Protein AF-0000000065829769 (afdb_homodimer)

Sequence (186 aa):
MSTETLERKSVQRKPMPLYKVLLHNDDHTPMNYVIEVLMKTIPKMQPSKARKIMLEAHNGGVAVVIVCALEHAEFYSESLNRHNLTSTYEPDCMSTETLERKSVQRKPMPLYKVLLHNDDHTPMNYVIEVLMKTIPKMQPSKARKIMLEAHNGGVAVVIVCALEHAEFYSESLNRHNLTSTYEPDC

Structure (mmCIF, N/CA/C/O backbone):
data_AF-0000000065829769-model_v1
#
loop_
_entity.id
_entity.type
_entity.pdbx_description
1 polymer 'ATP-dependent Clp protease adapter protein ClpS'
#
loop_
_atom_site.group_PDB
_atom_site.id
_atom_site.type_symbol
_atom_site.label_atom_id
_atom_site.label_alt_id
_atom_site.label_comp_id
_atom_site.label_asym_id
_atom_site.label_entity_id
_atom_site.label_seq_id
_atom_site.pdbx_PDB_ins_code
_atom_site.Cartn_x
_atom_site.Cartn_y
_atom_site.Cartn_z
_atom_site.occupancy
_atom_site.B_iso_or_equiv
_atom_site.auth_seq_id
_atom_site.auth_comp_id
_atom_site.auth_asym_id
_atom_site.auth_atom_id
_atom_site.pdbx_PDB_model_num
ATOM 1 N N . MET A 1 1 ? 62.375 0.719 13.328 1 41.62 1 MET A N 1
ATOM 2 C CA . MET A 1 1 ? 61.062 0.973 13.914 1 41.62 1 MET A CA 1
ATOM 3 C C . MET A 1 1 ? 59.938 0.709 12.898 1 41.62 1 MET A C 1
ATOM 5 O O . MET A 1 1 ? 59.875 1.372 11.859 1 41.62 1 MET A O 1
ATOM 9 N N . SER A 1 2 ? 59.438 -0.558 12.672 1 53 2 SER A N 1
ATOM 10 C CA . SER A 1 2 ? 58.438 -1.029 11.719 1 53 2 SER A CA 1
ATOM 11 C C . SER A 1 2 ? 57.094 -0.365 11.961 1 53 2 SER A C 1
ATOM 13 O O . SER A 1 2 ? 56.531 -0.46 13.055 1 53 2 SER A O 1
ATOM 15 N N . THR A 1 3 ? 56.781 0.848 11.352 1 51.38 3 THR A N 1
ATOM 16 C CA . THR A 1 3 ? 55.5 1.55 11.391 1 51.38 3 THR A CA 1
ATOM 17 C C . THR A 1 3 ? 54.375 0.639 10.922 1 51.38 3 THR A C 1
ATOM 19 O O . THR A 1 3 ? 54.344 0.204 9.766 1 51.38 3 THR A O 1
ATOM 22 N N . GLU A 1 4 ? 53.844 -0.242 11.789 1 48.97 4 GLU A N 1
ATOM 23 C CA . GLU A 1 4 ? 52.625 -0.958 11.5 1 48.97 4 GLU A CA 1
ATOM 24 C C . GLU A 1 4 ? 51.5 0.008 11.117 1 48.97 4 GLU A C 1
ATOM 26 O O . GLU A 1 4 ? 51.156 0.914 11.883 1 48.97 4 GLU A O 1
ATOM 31 N N . THR A 1 5 ? 51.344 0.311 9.836 1 49.84 5 THR A N 1
ATOM 32 C CA . THR A 1 5 ? 50.219 1.051 9.305 1 49.84 5 THR A CA 1
ATOM 33 C C . THR A 1 5 ? 48.906 0.438 9.789 1 49.84 5 THR A C 1
ATOM 35 O O . THR A 1 5 ? 48.656 -0.758 9.602 1 49.84 5 THR A O 1
ATOM 38 N N . LEU A 1 6 ? 48.344 0.909 10.898 1 51.19 6 LEU A N 1
ATOM 39 C CA . LEU A 1 6 ? 47 0.566 11.344 1 51.19 6 LEU A CA 1
ATOM 40 C C . LEU A 1 6 ? 46 0.675 10.188 1 51.19 6 LEU A C 1
ATOM 42 O O . LEU A 1 6 ? 45.875 1.733 9.57 1 51.19 6 LEU A O 1
ATOM 46 N N . GLU A 1 7 ? 45.781 -0.308 9.461 1 45.91 7 GLU A N 1
ATOM 47 C CA . GLU A 1 7 ? 44.688 -0.326 8.484 1 45.91 7 GLU A CA 1
ATOM 48 C C . GLU A 1 7 ? 43.375 0.062 9.133 1 45.91 7 GLU A C 1
ATOM 50 O O . GLU A 1 7 ? 42.938 -0.54 10.125 1 45.91 7 GLU A O 1
ATOM 55 N N . ARG A 1 8 ? 42.969 1.387 9.164 1 39.66 8 ARG A N 1
ATOM 56 C CA . ARG A 1 8 ? 41.594 1.755 9.508 1 39.66 8 ARG A CA 1
ATOM 57 C C . ARG A 1 8 ? 40.594 0.92 8.719 1 39.66 8 ARG A C 1
ATOM 59 O O . ARG A 1 8 ? 40.656 0.858 7.488 1 39.66 8 ARG A O 1
ATOM 66 N N . LYS A 1 9 ? 40.125 -0.178 9.25 1 47.09 9 LYS A N 1
ATOM 67 C CA . LYS A 1 9 ? 39 -0.882 8.695 1 47.09 9 LYS A CA 1
ATOM 68 C C . LYS A 1 9 ? 37.844 0.087 8.383 1 47.09 9 LYS A C 1
ATOM 70 O O . LYS A 1 9 ? 37.344 0.764 9.273 1 47.09 9 LYS A O 1
ATOM 75 N N . SER A 1 10 ? 37.844 0.64 7.242 1 47.84 1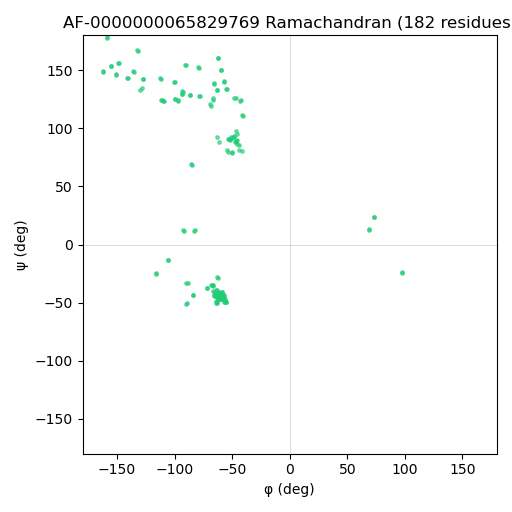0 SER A N 1
ATOM 76 C CA . SER A 1 10 ? 36.656 1.386 6.793 1 47.84 10 SER A CA 1
ATOM 77 C C . SER A 1 10 ? 35.375 0.658 7.156 1 47.84 10 SER A C 1
ATOM 79 O O . SER A 1 10 ? 35.125 -0.461 6.695 1 47.84 10 SER A O 1
ATOM 81 N N . VAL A 1 11 ? 34.938 0.763 8.32 1 50.69 11 VAL A N 1
ATOM 82 C CA . VAL A 1 11 ? 33.625 0.258 8.664 1 50.69 11 VAL A CA 1
ATOM 83 C C . VAL A 1 11 ? 32.594 0.784 7.664 1 50.69 11 VAL A C 1
ATOM 85 O O . VAL A 1 11 ? 32.375 1.992 7.586 1 50.69 11 VAL A O 1
ATOM 88 N N . GLN A 1 12 ? 32.562 0.182 6.566 1 50.94 12 GLN A N 1
ATOM 89 C CA . GLN A 1 12 ? 31.484 0.513 5.66 1 50.94 12 GLN A CA 1
ATOM 90 C C . GLN A 1 12 ? 30.156 0.557 6.406 1 50.94 12 GLN A C 1
ATOM 92 O O . GLN A 1 12 ? 29.734 -0.438 7 1 50.94 12 GLN A O 1
ATOM 97 N N . ARG A 1 13 ? 29.828 1.69 6.98 1 52.22 13 ARG A N 1
ATOM 98 C CA . ARG A 1 13 ? 28.547 1.905 7.656 1 52.22 13 ARG A CA 1
ATOM 99 C C . ARG A 1 13 ? 27.391 1.397 6.805 1 52.22 13 ARG A C 1
ATOM 101 O O . ARG A 1 13 ? 27.266 1.755 5.633 1 52.22 13 ARG A O 1
ATOM 108 N N . LYS A 1 14 ? 26.891 0.205 7.035 1 58.44 14 LYS A N 1
ATOM 109 C CA . LYS A 1 14 ? 25.688 -0.301 6.383 1 58.44 14 LYS A CA 1
ATOM 110 C C . LYS A 1 14 ? 24.609 0.78 6.297 1 58.44 14 LYS A C 1
ATOM 112 O O . LYS A 1 14 ? 24.359 1.493 7.27 1 58.44 14 LYS A O 1
ATOM 117 N N . PRO A 1 15 ? 24.328 1.251 5.035 1 70.5 15 PRO A N 1
ATOM 118 C CA . PRO A 1 15 ? 23.328 2.311 4.93 1 70.5 15 PRO A CA 1
ATOM 119 C C . PRO A 1 15 ? 22.109 2.061 5.812 1 70.5 15 PRO A C 1
ATOM 121 O O . PRO A 1 15 ? 21.734 0.907 6.059 1 70.5 15 PRO A O 1
ATOM 124 N N . MET A 1 16 ? 21.734 2.939 6.691 1 80.75 16 MET A N 1
ATOM 125 C CA . MET A 1 16 ? 20.562 2.877 7.57 1 80.75 16 MET A CA 1
ATOM 126 C C . MET A 1 16 ? 19.312 2.479 6.793 1 80.75 16 MET A C 1
ATOM 128 O O . MET A 1 16 ? 19.047 3.016 5.715 1 80.75 16 MET A O 1
ATOM 132 N N . PRO A 1 17 ? 18.688 1.516 7.223 1 90.25 17 PRO A N 1
ATOM 133 C CA . PRO A 1 17 ? 17.484 1.06 6.523 1 90.25 17 PRO A CA 1
ATOM 134 C C . PRO A 1 17 ? 16.453 2.17 6.34 1 90.25 17 PRO A C 1
ATOM 136 O O . PRO A 1 17 ? 16.297 3.023 7.215 1 90.25 17 PRO A O 1
ATOM 139 N N . LEU A 1 18 ? 15.906 2.314 5.184 1 94.56 18 LEU A N 1
ATOM 140 C CA . LEU A 1 18 ? 14.836 3.264 4.895 1 94.56 18 LEU A CA 1
ATOM 141 C C . LEU A 1 18 ? 13.469 2.625 5.109 1 94.56 18 LEU A C 1
ATOM 143 O O . LEU A 1 18 ? 13.344 1.397 5.109 1 94.56 18 LEU A O 1
ATOM 147 N N . TYR A 1 19 ? 12.469 3.525 5.395 1 96.75 19 TYR A N 1
ATOM 148 C CA . TYR A 1 19 ? 11.102 3.1 5.672 1 96.75 19 TYR A CA 1
ATOM 149 C C . TYR A 1 19 ? 10.109 3.85 4.793 1 96.75 19 TYR A C 1
ATOM 151 O O . TYR A 1 19 ? 10.281 5.043 4.527 1 96.75 19 TYR A O 1
ATOM 159 N N . LYS A 1 20 ? 9.07 3.139 4.344 1 97.31 20 LYS A N 1
ATOM 160 C CA . LYS A 1 20 ? 7.941 3.738 3.639 1 97.31 20 LYS A CA 1
ATOM 161 C C . LYS A 1 20 ? 6.812 4.09 4.605 1 97.31 20 LYS A C 1
ATOM 163 O O . LYS A 1 20 ? 6.414 3.264 5.43 1 97.31 20 LYS A O 1
ATOM 168 N N . VAL A 1 21 ? 6.332 5.27 4.496 1 98.56 21 VAL A N 1
ATOM 169 C CA . VAL A 1 21 ? 5.086 5.66 5.145 1 98.56 21 VAL A CA 1
ATOM 170 C C . VAL A 1 21 ? 3.916 5.469 4.184 1 98.56 21 VAL A C 1
ATOM 172 O O . VAL A 1 21 ? 3.965 5.922 3.037 1 98.56 21 VAL A O 1
ATOM 175 N N . LEU A 1 22 ? 2.896 4.77 4.707 1 98.44 22 LEU A N 1
ATOM 176 C CA . LEU A 1 22 ? 1.758 4.434 3.857 1 98.44 22 LEU A CA 1
ATOM 177 C C . LEU A 1 22 ? 0.508 5.184 4.305 1 98.44 22 LEU A C 1
ATOM 179 O O . LEU A 1 22 ? 0.268 5.34 5.504 1 98.44 22 LEU A O 1
ATOM 183 N N . LEU A 1 23 ? -0.279 5.598 3.33 1 98.56 23 LEU A N 1
ATOM 184 C CA . LEU A 1 23 ? -1.621 6.129 3.535 1 98.56 23 LEU A CA 1
ATOM 185 C C . LEU A 1 23 ? -2.678 5.152 3.035 1 98.56 23 LEU A C 1
ATOM 187 O O . LEU A 1 23 ? -2.629 4.711 1.885 1 98.56 23 LEU A O 1
ATOM 191 N N . HIS A 1 24 ? -3.553 4.773 3.871 1 97.25 24 HIS A N 1
ATOM 192 C CA . HIS A 1 24 ? -4.633 3.867 3.498 1 97.25 24 HIS A CA 1
ATOM 193 C C . HIS A 1 24 ? -5.926 4.629 3.238 1 97.25 24 HIS A C 1
ATOM 195 O O . HIS A 1 24 ? -6.246 5.582 3.955 1 97.25 24 HIS A O 1
ATOM 201 N N . ASN A 1 25 ? -6.66 4.258 2.246 1 93.06 25 ASN A N 1
ATOM 202 C CA . ASN A 1 25 ? -7.902 4.93 1.873 1 93.06 25 ASN A CA 1
ATOM 203 C C . ASN A 1 25 ? -8.969 4.77 2.951 1 93.06 25 ASN A C 1
ATOM 205 O O . ASN A 1 25 ? -9.055 3.725 3.598 1 93.06 25 ASN A O 1
ATOM 209 N N . ASP A 1 26 ? -9.648 5.805 3.195 1 85.44 26 ASP A N 1
ATOM 210 C CA . ASP A 1 26 ? -10.883 5.766 3.979 1 85.44 26 ASP A CA 1
ATOM 211 C C . ASP A 1 26 ? -12.023 6.469 3.244 1 85.44 26 ASP A C 1
ATOM 213 O O . ASP A 1 26 ? -11.82 7.516 2.625 1 85.44 26 ASP A O 1
ATOM 217 N N . ASP A 1 27 ? -13.086 5.887 3.229 1 85.81 27 ASP A N 1
ATOM 218 C CA . ASP A 1 27 ? -14.195 6.371 2.412 1 85.81 27 ASP A CA 1
ATOM 219 C C . ASP A 1 27 ? -14.961 7.477 3.131 1 85.81 27 ASP A C 1
ATOM 221 O O . ASP A 1 27 ? -15.992 7.945 2.637 1 85.81 27 ASP A O 1
ATOM 225 N N . HIS A 1 28 ? -14.469 7.98 4.152 1 91.56 28 HIS A N 1
ATOM 226 C CA . HIS A 1 28 ? -15.242 8.922 4.957 1 91.56 28 HIS A CA 1
ATOM 227 C C . HIS A 1 28 ? -14.594 10.297 4.969 1 91.56 28 HIS A C 1
ATOM 229 O O . HIS A 1 28 ? -15.25 11.297 5.277 1 91.56 28 HIS A O 1
ATOM 235 N N . THR A 1 29 ? -13.336 10.422 4.754 1 95.88 29 THR A N 1
ATOM 236 C CA . THR A 1 29 ? -12.602 11.68 4.836 1 95.88 29 THR A CA 1
ATOM 237 C C . THR A 1 29 ? -12.656 12.43 3.508 1 95.88 29 THR A C 1
ATOM 239 O O . THR A 1 29 ? -12.398 11.844 2.451 1 95.88 29 THR A O 1
ATOM 242 N N . PRO A 1 30 ? -13.023 13.688 3.49 1 97.12 30 PRO A N 1
ATOM 243 C CA . PRO A 1 30 ? -13.047 14.469 2.25 1 97.12 30 PRO A CA 1
ATOM 244 C C . PRO A 1 30 ? -11.68 14.562 1.584 1 97.12 30 PRO A C 1
ATOM 246 O O . PRO A 1 30 ? -10.656 14.656 2.271 1 97.12 30 PRO A O 1
ATOM 249 N N . MET A 1 31 ? -11.641 14.672 0.265 1 97.81 31 MET A N 1
ATOM 250 C CA . MET A 1 31 ? -10.414 14.688 -0.532 1 97.81 31 MET A CA 1
ATOM 251 C C . MET A 1 31 ? -9.547 15.883 -0.165 1 97.81 31 MET A C 1
ATOM 253 O O . MET A 1 31 ? -8.336 15.742 0.022 1 97.81 31 MET A O 1
ATOM 257 N N . ASN A 1 32 ? -10.156 16.984 -0.027 1 98.06 32 ASN A N 1
ATOM 258 C CA . ASN A 1 32 ? -9.406 18.203 0.257 1 98.06 32 ASN A CA 1
ATOM 259 C C . ASN A 1 32 ? -8.773 18.156 1.646 1 98.06 32 ASN A C 1
ATOM 261 O O . ASN A 1 32 ? -7.691 18.703 1.857 1 98.06 32 ASN A O 1
ATOM 265 N N . TYR A 1 33 ? -9.484 17.531 2.582 1 98.69 33 TYR A N 1
ATOM 266 C CA . TYR A 1 33 ? -8.93 17.391 3.92 1 98.69 33 TYR A CA 1
ATOM 267 C C . TYR A 1 33 ? -7.672 16.531 3.898 1 98.69 33 TYR A C 1
ATOM 269 O O . TYR A 1 33 ? -6.664 16.875 4.523 1 98.69 33 TYR A O 1
ATOM 277 N N . VAL A 1 34 ? -7.75 15.406 3.109 1 98.75 34 VAL A N 1
ATOM 278 C CA . VAL A 1 34 ? -6.602 14.516 2.992 1 98.75 34 VAL A CA 1
ATOM 279 C C . VAL A 1 34 ? -5.402 15.289 2.443 1 98.75 34 VAL A C 1
ATOM 281 O O . VAL A 1 34 ? -4.301 15.211 2.996 1 98.75 34 VAL A O 1
ATOM 284 N N . ILE A 1 35 ? -5.633 16.062 1.444 1 98.81 35 ILE A N 1
ATOM 285 C CA . ILE A 1 35 ? -4.574 16.828 0.799 1 98.81 35 ILE A CA 1
ATOM 286 C C . ILE A 1 35 ? -3.971 17.812 1.798 1 98.81 35 ILE A C 1
ATOM 288 O O . ILE A 1 35 ? -2.748 17.922 1.915 1 98.81 35 ILE A O 1
ATOM 292 N N . GLU A 1 36 ? -4.781 18.453 2.527 1 98.62 36 GLU A N 1
ATOM 293 C CA . GLU A 1 36 ? -4.336 19.453 3.5 1 98.62 36 GLU A CA 1
ATOM 294 C C . GLU A 1 36 ? -3.488 18.812 4.594 1 98.62 36 GLU A C 1
ATOM 296 O O . GLU A 1 36 ? -2.445 19.344 4.973 1 98.62 36 GLU A O 1
ATOM 301 N N . VAL A 1 37 ? -3.969 17.734 5.152 1 98.75 37 VAL A N 1
ATOM 302 C CA . VAL A 1 37 ? -3.252 17.062 6.234 1 98.75 37 VAL A CA 1
ATOM 303 C C . VAL A 1 37 ? -1.896 16.578 5.727 1 98.75 37 VAL A C 1
ATOM 305 O O . VAL A 1 37 ? -0.89 16.672 6.434 1 98.75 37 VAL A O 1
ATOM 308 N N . LEU A 1 38 ? -1.827 16.016 4.488 1 98.81 38 LEU A N 1
ATOM 309 C CA . LEU A 1 38 ? -0.567 15.586 3.893 1 98.81 38 LEU A CA 1
ATOM 310 C C . LEU A 1 38 ? 0.427 16.734 3.832 1 98.81 38 LEU A C 1
ATOM 312 O O . LEU A 1 38 ? 1.584 16.594 4.23 1 98.81 38 LEU A O 1
ATOM 316 N N . MET A 1 39 ? 0.007 17.859 3.385 1 98.88 39 MET A N 1
ATOM 317 C CA . MET A 1 39 ? 0.869 19.031 3.234 1 98.88 39 MET A CA 1
ATOM 318 C C . MET A 1 39 ? 1.332 19.547 4.594 1 98.88 39 MET A C 1
ATOM 320 O O . MET A 1 39 ? 2.469 20 4.734 1 98.88 39 MET A O 1
ATOM 324 N N . LYS A 1 40 ? 0.5 19.453 5.543 1 98.56 40 LYS A N 1
ATOM 325 C CA . LYS A 1 40 ? 0.823 19.891 6.895 1 98.56 40 LYS A CA 1
ATOM 326 C C . LYS A 1 40 ? 1.822 18.953 7.562 1 98.56 40 LYS A C 1
ATOM 328 O O . LYS A 1 40 ? 2.689 19.406 8.32 1 98.56 40 LYS A O 1
ATOM 333 N N . THR A 1 41 ? 1.704 17.719 7.324 1 98.75 41 THR A N 1
ATOM 334 C CA . THR A 1 41 ? 2.436 16.688 8.039 1 98.75 41 THR A CA 1
ATOM 335 C C . THR A 1 41 ? 3.822 16.484 7.434 1 98.75 41 THR A C 1
ATOM 337 O O . THR A 1 41 ? 4.801 16.281 8.156 1 98.75 41 THR A O 1
ATOM 340 N N . ILE A 1 42 ? 3.902 16.453 6.094 1 98.81 42 ILE A N 1
ATOM 341 C CA . ILE A 1 42 ? 5.16 16.172 5.406 1 98.81 42 ILE A CA 1
ATOM 342 C C . ILE A 1 42 ? 5.828 17.484 4.992 1 98.81 42 ILE A C 1
ATOM 344 O O . ILE A 1 42 ? 5.27 18.25 4.211 1 98.81 42 ILE A O 1
ATOM 348 N N . PRO A 1 43 ? 7.023 17.656 5.43 1 98.19 43 PRO A N 1
ATOM 349 C CA . PRO A 1 43 ? 7.711 18.906 5.094 1 98.19 43 PRO A CA 1
ATOM 350 C C . PRO A 1 43 ? 7.926 19.062 3.592 1 98.19 43 PRO A C 1
ATOM 352 O O . PRO A 1 43 ? 8.336 18.125 2.912 1 98.19 43 PRO A O 1
ATOM 355 N N . LYS A 1 44 ? 7.59 20.28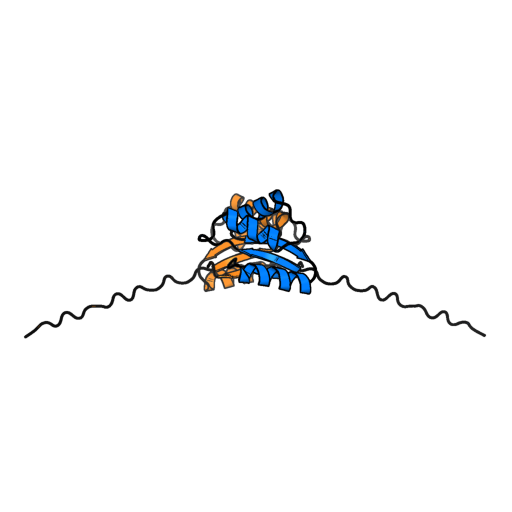1 3.092 1 97.88 44 LYS A N 1
ATOM 356 C CA . LYS A 1 44 ? 7.871 20.719 1.729 1 97.88 44 LYS A CA 1
ATOM 357 C C . LYS A 1 44 ? 7.023 19.953 0.717 1 97.88 44 LYS A C 1
ATOM 359 O O . LYS A 1 44 ? 7.316 19.969 -0.48 1 97.88 44 LYS A O 1
ATOM 364 N N . MET A 1 45 ? 6.062 19.266 1.18 1 98.31 45 MET A N 1
ATOM 365 C CA . MET A 1 45 ? 5.188 18.578 0.233 1 98.31 45 MET A CA 1
ATOM 366 C C . MET A 1 45 ? 4.395 19.578 -0.599 1 98.31 45 MET A C 1
ATOM 368 O O . MET A 1 45 ? 3.672 20.422 -0.052 1 98.31 45 MET A O 1
ATOM 372 N N . GLN A 1 46 ? 4.508 19.422 -1.898 1 98.38 46 GLN A N 1
ATOM 373 C CA . GLN A 1 46 ? 3.76 20.266 -2.826 1 98.38 46 GLN A CA 1
ATOM 374 C C . GLN A 1 46 ? 2.316 19.797 -2.959 1 98.38 46 GLN A C 1
ATOM 376 O O . GLN A 1 46 ? 2.041 18.594 -2.863 1 98.38 46 GLN A O 1
ATOM 381 N N . PRO A 1 47 ? 1.444 20.719 -3.277 1 98.38 47 PRO A N 1
ATOM 382 C CA . PRO A 1 47 ? 0.036 20.359 -3.439 1 98.38 47 PRO A CA 1
ATOM 383 C C . PRO A 1 47 ? -0.177 19.297 -4.523 1 98.38 47 PRO A C 1
ATOM 385 O O . PRO A 1 47 ? -1.027 18.422 -4.375 1 98.38 47 PRO A O 1
ATOM 388 N N . SER A 1 48 ? 0.505 19.422 -5.555 1 98.62 48 SER A N 1
ATOM 389 C CA . SER A 1 48 ? 0.356 18.469 -6.645 1 98.62 48 SER A CA 1
ATOM 390 C C . SER A 1 48 ? 0.715 17.062 -6.195 1 98.62 48 SER A C 1
ATOM 392 O O . SER A 1 48 ? 0.032 16.094 -6.551 1 98.62 48 SER A O 1
ATOM 394 N N . LYS A 1 49 ? 1.793 16.891 -5.484 1 98.56 49 LYS A N 1
ATOM 395 C CA . LYS A 1 49 ? 2.191 15.594 -4.961 1 98.56 49 LYS A CA 1
ATOM 396 C C . LYS A 1 49 ? 1.166 15.062 -3.965 1 98.56 49 LYS A C 1
ATOM 398 O O . LYS A 1 49 ? 0.81 13.883 -4 1 98.56 49 LYS A O 1
ATOM 403 N N . ALA A 1 50 ? 0.72 15.906 -3.104 1 98.75 50 ALA A N 1
ATOM 404 C CA . ALA A 1 50 ? -0.299 15.523 -2.129 1 98.75 50 ALA A CA 1
ATOM 405 C C . ALA A 1 50 ? -1.554 15 -2.824 1 98.75 50 ALA A C 1
ATOM 407 O O . ALA A 1 50 ? -2.135 14 -2.4 1 98.75 50 ALA A O 1
ATOM 408 N N . ARG A 1 51 ? -1.932 15.695 -3.84 1 98.69 51 ARG A N 1
ATOM 409 C CA . ARG A 1 51 ? -3.104 15.281 -4.605 1 98.69 51 ARG A CA 1
ATOM 410 C C . ARG A 1 51 ? -2.891 13.914 -5.234 1 98.69 51 ARG A C 1
ATOM 412 O O . ARG A 1 51 ? -3.785 13.062 -5.207 1 98.69 51 ARG A O 1
ATOM 419 N N . LYS A 1 52 ? -1.78 13.734 -5.844 1 98.44 52 LYS A N 1
ATOM 420 C CA . LYS A 1 52 ? -1.466 12.445 -6.457 1 98.44 52 LYS A CA 1
ATOM 421 C C . LYS A 1 52 ? -1.548 11.32 -5.434 1 98.44 52 LYS A C 1
ATOM 423 O O . LYS A 1 52 ? -2.152 10.273 -5.699 1 98.44 52 LYS A O 1
ATOM 428 N N . ILE A 1 53 ? -0.928 11.531 -4.312 1 98.56 53 ILE A N 1
ATOM 429 C CA . ILE A 1 53 ? -0.926 10.531 -3.254 1 98.56 53 ILE A CA 1
ATOM 430 C C . ILE A 1 53 ? -2.359 10.25 -2.807 1 98.56 53 ILE A C 1
ATOM 432 O O . ILE A 1 53 ? -2.748 9.094 -2.637 1 98.56 53 ILE A O 1
ATOM 436 N N . MET A 1 54 ? -3.145 11.336 -2.582 1 98.69 54 MET A N 1
ATOM 437 C CA . MET A 1 54 ? -4.547 11.219 -2.193 1 98.69 54 MET A CA 1
ATOM 438 C C . MET A 1 54 ? -5.32 10.367 -3.197 1 98.69 54 MET A C 1
ATOM 440 O O . MET A 1 54 ? -6.023 9.43 -2.814 1 98.69 54 MET A O 1
ATOM 444 N N . LEU A 1 55 ? -5.188 10.648 -4.414 1 97.75 55 LEU A N 1
ATOM 445 C CA . LEU A 1 55 ? -5.91 9.93 -5.461 1 97.75 55 LEU A CA 1
ATOM 446 C C . LEU A 1 55 ? -5.453 8.477 -5.535 1 97.75 55 LEU A C 1
ATOM 448 O O . LEU A 1 55 ? -6.273 7.574 -5.727 1 97.75 55 LEU A O 1
ATOM 452 N N . GLU A 1 56 ? -4.148 8.266 -5.469 1 97.69 56 GLU A N 1
ATOM 453 C CA . GLU A 1 56 ? -3.617 6.906 -5.492 1 97.69 56 GLU A CA 1
ATOM 454 C C . GLU A 1 56 ? -4.188 6.07 -4.352 1 97.69 56 GLU A C 1
ATOM 456 O O . GLU A 1 56 ? -4.594 4.926 -4.555 1 97.69 56 GLU A O 1
ATOM 461 N N . ALA A 1 57 ? -4.188 6.613 -3.178 1 97.81 57 ALA A N 1
ATOM 462 C CA . ALA A 1 57 ? -4.766 5.91 -2.033 1 97.81 57 ALA A CA 1
ATOM 463 C C . ALA A 1 57 ? -6.258 5.672 -2.234 1 97.81 57 ALA A C 1
ATOM 465 O O . ALA A 1 57 ? -6.758 4.574 -1.971 1 97.81 57 ALA A O 1
ATOM 466 N N . HIS A 1 58 ? -6.98 6.691 -2.695 1 96.5 58 HIS A N 1
ATOM 467 C CA . HIS A 1 58 ? -8.422 6.633 -2.922 1 96.5 58 HIS A CA 1
ATOM 468 C C . HIS A 1 58 ? -8.773 5.566 -3.953 1 96.5 58 HIS A C 1
ATOM 470 O O . HIS A 1 58 ? -9.664 4.746 -3.725 1 96.5 58 HIS A O 1
ATOM 476 N N . ASN A 1 59 ? -8.031 5.492 -4.941 1 95 59 ASN A N 1
ATOM 477 C CA . ASN A 1 59 ? -8.367 4.598 -6.047 1 95 59 ASN A CA 1
ATOM 478 C C . ASN A 1 59 ? -7.77 3.209 -5.84 1 95 59 ASN A C 1
ATOM 480 O O . ASN A 1 59 ? -8.352 2.209 -6.258 1 95 59 ASN A O 1
ATOM 484 N N . GLY A 1 60 ? -6.664 3.162 -5.234 1 94.81 60 GLY A N 1
ATOM 485 C CA . GLY A 1 60 ? -5.926 1.912 -5.141 1 94.81 60 GLY A CA 1
ATOM 486 C C . GLY A 1 60 ? -5.992 1.281 -3.762 1 94.81 60 GLY A C 1
ATOM 487 O O . GLY A 1 60 ? -5.512 0.163 -3.562 1 94.81 60 GLY A O 1
ATOM 488 N N . GLY A 1 61 ? -6.441 2.035 -2.812 1 95.62 61 GLY A N 1
ATOM 489 C CA . GLY A 1 61 ? -6.586 1.521 -1.461 1 95.62 61 GLY A CA 1
ATOM 490 C C . GLY A 1 61 ? -5.422 1.878 -0.557 1 95.62 61 GLY A C 1
ATOM 491 O O . GLY A 1 61 ? -5.535 1.805 0.669 1 95.62 61 GLY A O 1
ATOM 492 N N . VAL A 1 62 ? -4.281 2.133 -1.15 1 97.44 62 VAL A N 1
ATOM 493 C CA . VAL A 1 62 ? -3.07 2.453 -0.402 1 97.44 62 VAL A CA 1
ATOM 494 C C . VAL A 1 62 ? -2.123 3.271 -1.276 1 97.44 62 VAL A C 1
ATOM 496 O O . VAL A 1 62 ? -2.158 3.17 -2.506 1 97.44 62 VAL A O 1
ATOM 499 N N . ALA A 1 63 ? -1.261 4.09 -0.643 1 98.25 63 ALA A N 1
ATOM 500 C CA . ALA A 1 63 ? -0.239 4.855 -1.354 1 98.25 63 ALA A CA 1
ATOM 501 C C . ALA A 1 63 ? 0.978 5.102 -0.467 1 98.25 63 ALA A C 1
ATOM 503 O O . ALA A 1 63 ? 0.844 5.262 0.749 1 98.25 63 ALA A O 1
ATOM 504 N N . VAL A 1 64 ? 2.123 5.113 -1.104 1 98.38 64 VAL A N 1
ATOM 505 C CA . VAL A 1 64 ? 3.328 5.523 -0.389 1 98.38 64 VAL A CA 1
ATOM 506 C C . VAL A 1 64 ? 3.369 7.047 -0.279 1 98.38 64 VAL A C 1
ATOM 508 O O . VAL A 1 64 ? 3.309 7.75 -1.289 1 98.38 64 VAL A O 1
ATOM 511 N N . VAL A 1 65 ? 3.543 7.477 0.912 1 98.75 65 VAL A N 1
ATOM 512 C CA . VAL A 1 65 ? 3.562 8.914 1.17 1 98.75 65 VAL A CA 1
AT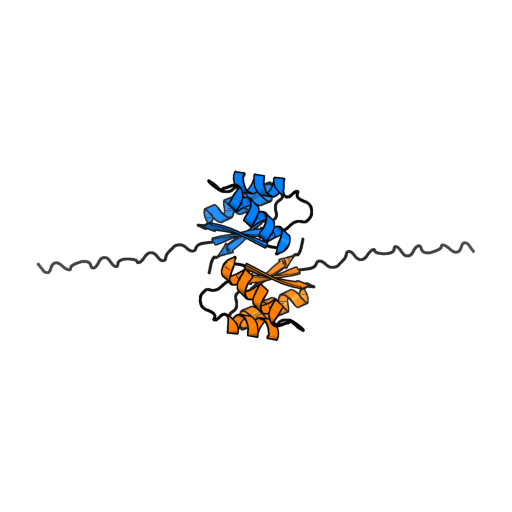OM 513 C C . VAL A 1 65 ? 4.988 9.445 1.03 1 98.75 65 VAL A C 1
ATOM 515 O O . VAL A 1 65 ? 5.219 10.453 0.358 1 98.75 65 VAL A O 1
ATOM 518 N N . ILE A 1 66 ? 5.926 8.805 1.691 1 97.88 66 ILE A N 1
ATOM 519 C CA . ILE A 1 66 ? 7.324 9.227 1.751 1 97.88 66 ILE A CA 1
ATOM 520 C C . ILE A 1 66 ? 8.195 8.062 2.211 1 97.88 66 ILE A C 1
ATOM 522 O O . ILE A 1 66 ? 7.715 7.152 2.893 1 97.88 66 ILE A O 1
ATOM 526 N N . VAL A 1 67 ? 9.438 8.031 1.735 1 97.06 67 VAL A N 1
ATOM 527 C CA . VAL A 1 67 ? 10.453 7.094 2.193 1 97.06 67 VAL A CA 1
ATOM 528 C C . VAL A 1 67 ? 11.531 7.84 2.971 1 97.06 67 VAL A C 1
ATOM 530 O O . VAL A 1 67 ? 12.102 8.812 2.473 1 97.06 67 VAL A O 1
ATOM 533 N N . CYS A 1 68 ? 11.727 7.391 4.18 1 97.31 68 CYS A N 1
ATOM 534 C CA . CYS A 1 68 ? 12.625 8.133 5.055 1 97.31 68 CYS A CA 1
ATOM 535 C C . CYS A 1 68 ? 13.141 7.25 6.188 1 97.31 68 CYS A C 1
ATOM 537 O O . CYS A 1 68 ? 12.906 6.039 6.191 1 97.31 68 CYS A O 1
ATOM 539 N N . ALA A 1 69 ? 14 7.852 7.012 1 97 69 ALA A N 1
ATOM 540 C CA . ALA A 1 69 ? 14.539 7.121 8.156 1 97 69 ALA A CA 1
ATOM 541 C C . ALA A 1 69 ? 13.43 6.719 9.125 1 97 69 ALA A C 1
ATOM 543 O O . ALA A 1 69 ? 12.359 7.328 9.133 1 97 69 ALA A O 1
ATOM 544 N N . LEU A 1 70 ? 13.719 5.746 9.953 1 97 70 LEU A N 1
ATOM 545 C CA . LEU A 1 70 ? 12.742 5.137 10.844 1 97 70 LEU A CA 1
ATOM 546 C C . LEU A 1 70 ? 12.094 6.188 11.742 1 97 70 LEU A C 1
ATOM 548 O O . LEU A 1 70 ? 10.867 6.25 11.852 1 97 70 LEU A O 1
ATOM 552 N N . GLU A 1 71 ? 12.805 6.984 12.367 1 97.38 71 GLU A N 1
ATOM 553 C CA . GLU A 1 71 ? 12.281 7.965 13.312 1 97.38 71 GLU A CA 1
ATOM 554 C C . GLU A 1 71 ? 11.305 8.922 12.633 1 97.38 71 GLU A C 1
ATOM 556 O O . GLU A 1 71 ? 10.25 9.234 13.188 1 97.38 71 GLU A O 1
ATOM 561 N N . HIS A 1 72 ? 11.641 9.383 11.508 1 98.12 72 HIS A N 1
ATOM 562 C CA . HIS A 1 72 ? 10.758 10.266 10.75 1 98.12 72 HIS A CA 1
ATOM 563 C C . HIS A 1 72 ? 9.5 9.531 10.297 1 98.12 72 HIS A C 1
ATOM 565 O O . HIS A 1 72 ? 8.406 10.086 10.344 1 98.12 72 HIS A O 1
ATOM 571 N N . ALA A 1 73 ? 9.688 8.336 9.898 1 98.5 73 ALA A N 1
ATOM 572 C CA . ALA A 1 73 ? 8.547 7.535 9.461 1 98.5 73 ALA A CA 1
ATOM 573 C C . ALA A 1 73 ? 7.535 7.359 10.586 1 98.5 73 ALA A C 1
ATOM 575 O O . ALA A 1 73 ? 6.324 7.48 10.367 1 98.5 73 ALA A O 1
ATOM 576 N N . GLU A 1 74 ? 8.047 7.02 11.703 1 98.56 74 GLU A N 1
ATOM 577 C CA . GLU A 1 74 ? 7.203 6.891 12.883 1 98.56 74 GLU A CA 1
ATOM 578 C C . GLU A 1 74 ? 6.457 8.188 13.172 1 98.56 74 GLU A C 1
ATOM 580 O O . GLU A 1 74 ? 5.254 8.18 13.445 1 98.56 74 GLU A O 1
ATOM 585 N N . PHE A 1 75 ? 7.133 9.266 13.102 1 98.75 75 PHE A N 1
ATOM 586 C CA . PHE A 1 75 ? 6.559 10.57 13.383 1 98.75 75 PHE A CA 1
ATOM 587 C C . PHE A 1 75 ? 5.461 10.906 12.375 1 98.75 75 PHE A C 1
ATOM 589 O O . PHE A 1 75 ? 4.352 11.273 12.766 1 98.75 75 PHE A O 1
ATOM 596 N N . TYR A 1 76 ? 5.723 10.773 11.078 1 98.75 76 TYR A N 1
ATOM 597 C CA . TYR A 1 76 ? 4.758 11.117 10.039 1 98.75 76 TYR A CA 1
ATOM 598 C C . TYR A 1 76 ? 3.531 10.219 10.109 1 98.75 76 TYR A C 1
ATOM 600 O O . TYR A 1 76 ? 2.398 10.695 10.016 1 98.75 76 TYR A O 1
ATOM 608 N N . SER A 1 77 ? 3.74 8.961 10.297 1 98.75 77 SER A N 1
ATOM 609 C CA . SER A 1 77 ? 2.623 8.031 10.406 1 98.75 77 SER A CA 1
ATOM 610 C C . SER A 1 77 ? 1.732 8.367 11.594 1 98.75 77 SER A C 1
ATOM 612 O O . SER A 1 77 ? 0.506 8.398 11.477 1 98.75 77 SER A O 1
ATOM 614 N N . GLU A 1 78 ? 2.332 8.617 12.695 1 98.75 78 GLU A N 1
ATOM 615 C CA . GLU A 1 78 ? 1.582 8.984 13.891 1 98.75 78 GLU A CA 1
ATOM 616 C C . GLU A 1 78 ? 0.801 10.281 13.68 1 98.75 78 GLU A C 1
ATOM 618 O O . GLU A 1 78 ? -0.347 10.398 14.109 1 98.75 78 GLU A O 1
ATOM 623 N N . SER A 1 79 ? 1.431 11.227 13.102 1 98.75 79 SER A N 1
ATOM 624 C CA . SER A 1 79 ? 0.781 12.508 12.836 1 98.75 79 SER A CA 1
ATOM 625 C C . SER A 1 79 ? -0.447 12.328 11.945 1 98.75 79 SER A C 1
ATOM 627 O O . SER A 1 79 ? -1.505 12.898 12.219 1 98.75 79 SER A O 1
ATOM 629 N N . LEU A 1 80 ? -0.322 11.531 10.922 1 98.69 80 LEU A N 1
ATOM 630 C CA . LEU A 1 80 ? -1.456 11.242 10.047 1 98.69 80 LEU A CA 1
ATOM 631 C C . LEU A 1 80 ? -2.584 10.578 10.828 1 98.69 80 LEU A C 1
ATOM 633 O O . LEU A 1 80 ? -3.748 10.961 10.695 1 98.69 80 LEU A O 1
ATOM 637 N N . ASN A 1 81 ? -2.234 9.664 11.648 1 98.31 81 ASN A N 1
ATOM 638 C CA . ASN A 1 81 ? -3.217 8.969 12.469 1 98.31 81 ASN A CA 1
ATOM 639 C C . ASN A 1 81 ? -3.91 9.922 13.445 1 98.31 81 ASN A C 1
ATOM 641 O O . ASN A 1 81 ? -5.113 9.805 13.68 1 98.31 81 ASN A O 1
ATOM 645 N N . ARG A 1 82 ? -3.158 10.789 13.969 1 98.19 82 ARG A N 1
ATOM 646 C CA . ARG A 1 82 ? -3.721 11.773 14.891 1 98.19 82 ARG A CA 1
ATOM 647 C C . ARG A 1 82 ? -4.754 12.648 14.195 1 98.19 82 ARG A C 1
ATOM 649 O O . ARG A 1 82 ? -5.672 13.164 14.836 1 98.19 82 ARG A O 1
ATOM 656 N N . HIS A 1 83 ? -4.574 12.828 12.938 1 97.94 83 HIS A N 1
ATOM 657 C CA . HIS A 1 83 ? -5.52 13.617 12.156 1 97.94 83 HIS A CA 1
ATOM 658 C C . HIS A 1 83 ? -6.605 12.734 11.547 1 97.94 83 HIS A C 1
ATOM 660 O O . HIS A 1 83 ? -7.27 13.125 10.594 1 97.94 83 HIS A O 1
ATOM 666 N N . ASN A 1 84 ? -6.691 11.477 11.992 1 96.75 84 ASN A N 1
ATOM 667 C CA . ASN A 1 84 ? -7.734 10.508 11.648 1 96.75 84 ASN A CA 1
ATOM 668 C C . ASN A 1 84 ? -7.574 9.984 10.227 1 96.75 84 ASN A C 1
ATOM 670 O O . ASN A 1 84 ? -8.562 9.688 9.555 1 96.75 84 ASN A O 1
ATOM 674 N N . LEU A 1 85 ? -6.398 10.07 9.758 1 97.5 85 LEU A N 1
ATOM 675 C CA . LEU A 1 85 ? -6.047 9.359 8.531 1 97.5 85 LEU A CA 1
ATOM 676 C C . LEU A 1 85 ? -5.316 8.062 8.836 1 97.5 85 LEU A C 1
ATOM 678 O O . LEU A 1 85 ? -4.293 8.07 9.523 1 97.5 85 LEU A O 1
ATOM 682 N N . THR A 1 86 ? -5.805 6.918 8.328 1 97 86 THR A N 1
ATOM 683 C CA . THR A 1 86 ? -5.168 5.637 8.609 1 97 86 THR A CA 1
ATOM 684 C C . THR A 1 86 ? -3.809 5.551 7.918 1 97 86 THR A C 1
ATOM 686 O O . THR A 1 86 ? -3.723 5.633 6.691 1 97 86 THR A O 1
ATOM 689 N N . SER A 1 87 ? -2.783 5.367 8.719 1 98.19 87 SER A N 1
ATOM 690 C CA . SER A 1 87 ? -1.42 5.309 8.203 1 98.19 87 SER A CA 1
ATOM 691 C C . SER A 1 87 ? -0.593 4.262 8.938 1 98.19 87 SER A C 1
ATOM 693 O O . SER A 1 87 ? -0.762 4.066 10.141 1 98.19 87 SER A O 1
ATOM 695 N N . THR A 1 88 ? 0.294 3.584 8.18 1 97.06 88 THR A N 1
ATOM 696 C CA . THR A 1 88 ? 1.29 2.656 8.695 1 97.06 88 THR A CA 1
ATOM 697 C C . THR A 1 88 ? 2.66 2.93 8.086 1 97.06 88 THR A C 1
ATOM 699 O O . THR A 1 88 ? 2.783 3.75 7.168 1 97.06 88 THR A O 1
ATOM 702 N N . TYR A 1 89 ? 3.691 2.346 8.648 1 97.06 89 TYR A N 1
ATOM 703 C CA . TYR A 1 89 ? 5.023 2.414 8.055 1 97.06 89 TYR A CA 1
ATOM 704 C C . TYR A 1 89 ? 5.707 1.054 8.094 1 97.06 89 TYR A C 1
ATOM 706 O O . TYR A 1 89 ? 5.422 0.234 8.969 1 97.06 89 TYR A O 1
ATOM 714 N N . GLU A 1 90 ? 6.582 0.807 7.062 1 94.12 90 GLU A N 1
ATOM 715 C CA . GLU A 1 90 ? 7.27 -0.475 6.93 1 94.12 90 GLU A CA 1
ATOM 716 C C . GLU A 1 90 ? 8.641 -0.302 6.281 1 94.12 90 GLU A C 1
ATOM 718 O O . GLU A 1 90 ? 8.891 0.7 5.609 1 94.12 90 GLU A O 1
ATOM 723 N N . PRO A 1 91 ? 9.578 -1.297 6.559 1 92.12 91 PRO A N 1
ATOM 724 C CA . PRO A 1 91 ? 10.891 -1.206 5.91 1 92.12 91 PRO A CA 1
ATOM 725 C C . PRO A 1 91 ? 10.789 -1.154 4.387 1 92.12 91 PRO A C 1
ATOM 727 O O . PRO A 1 91 ? 9.93 -1.816 3.797 1 92.12 91 PRO A O 1
ATOM 730 N N . ASP A 1 92 ? 11.641 -0.303 3.773 1 85.94 92 ASP A N 1
ATOM 731 C CA . ASP A 1 92 ? 11.742 -0.231 2.318 1 85.94 92 ASP A CA 1
ATOM 732 C C . ASP A 1 92 ? 12.695 -1.293 1.782 1 85.94 92 ASP A C 1
ATOM 734 O O . ASP A 1 92 ? 13.914 -1.152 1.898 1 85.94 92 ASP A O 1
ATOM 738 N N . CYS A 1 93 ? 12.406 -2.52 1.838 1 68.25 93 CYS A N 1
ATOM 739 C CA . CYS A 1 93 ? 13.328 -3.58 1.46 1 68.25 93 CYS A CA 1
ATOM 740 C C . CYS A 1 93 ? 13.688 -3.492 -0.021 1 68.25 93 CYS A C 1
ATOM 742 O O . CYS A 1 93 ? 12.906 -2.975 -0.82 1 68.25 93 CYS A O 1
ATOM 744 N N . MET B 1 1 ? -54.219 -19.422 26.641 1 41.72 1 MET B N 1
ATOM 745 C CA . MET B 1 1 ? -52.812 -19.797 26.453 1 41.72 1 MET B CA 1
ATOM 746 C C . MET B 1 1 ? -52.094 -18.734 25.656 1 41.72 1 MET B C 1
ATOM 748 O O . MET B 1 1 ? -52.438 -18.469 24.5 1 41.72 1 MET B O 1
ATOM 752 N N . SER B 1 2 ? -51.531 -17.609 26.234 1 53.59 2 SER B N 1
ATOM 753 C CA . SER B 1 2 ? -50.875 -16.453 25.641 1 53.59 2 SER B CA 1
ATOM 754 C C . SER B 1 2 ? -49.594 -16.875 24.906 1 53.59 2 SER B C 1
ATOM 756 O O . SER B 1 2 ? -48.719 -17.531 25.469 1 53.59 2 SER B O 1
ATOM 758 N N . THR B 1 3 ? -49.656 -17.172 23.547 1 51.66 3 THR B N 1
ATOM 759 C CA . THR B 1 3 ? -48.531 -17.453 22.641 1 51.66 3 THR B CA 1
ATOM 760 C C . THR B 1 3 ? -47.5 -16.344 22.703 1 51.66 3 THR B C 1
ATOM 762 O O . THR B 1 3 ? -47.781 -15.195 22.328 1 51.66 3 THR B O 1
ATOM 765 N N . GLU B 1 4 ? -46.625 -16.312 23.734 1 48.97 4 GLU B N 1
ATOM 766 C CA . GLU B 1 4 ? -45.469 -15.438 23.719 1 48.97 4 GLU B CA 1
ATOM 767 C C . GLU B 1 4 ? -44.656 -15.625 22.438 1 48.97 4 GLU B C 1
ATOM 769 O O . GLU B 1 4 ? -44.219 -16.734 22.141 1 48.97 4 GLU B O 1
ATOM 774 N N . THR B 1 5 ? -44.938 -14.875 21.391 1 49.25 5 THR B N 1
ATOM 775 C CA . THR B 1 5 ? -44.125 -14.797 20.188 1 49.25 5 THR B CA 1
ATOM 776 C C . THR B 1 5 ? -42.656 -14.531 20.531 1 49.25 5 THR B C 1
ATOM 778 O O . THR B 1 5 ? -42.344 -13.562 21.234 1 49.25 5 THR B O 1
ATOM 781 N N . LEU B 1 6 ? -41.844 -15.562 20.703 1 51.38 6 LEU B N 1
ATOM 782 C CA . LEU B 1 6 ? -40.406 -15.438 20.812 1 51.38 6 LEU B CA 1
ATOM 783 C C . LEU B 1 6 ? -39.844 -14.523 19.734 1 51.38 6 LEU B C 1
ATOM 785 O O . LEU B 1 6 ? -40.031 -14.773 18.547 1 51.38 6 LEU B O 1
ATOM 789 N N . GLU B 1 7 ? -39.75 -13.305 19.938 1 46.41 7 GLU B N 1
ATOM 790 C CA . GLU B 1 7 ? -39.031 -12.414 19.031 1 46.41 7 GLU B CA 1
ATOM 791 C C . GLU B 1 7 ? -37.625 -12.922 18.75 1 46.41 7 GLU B C 1
ATOM 793 O O . GLU B 1 7 ? -36.844 -13.172 19.688 1 46.41 7 GLU B O 1
ATOM 798 N N . ARG B 1 8 ? -37.406 -13.766 17.688 1 40.34 8 ARG B N 1
ATOM 799 C CA . ARG B 1 8 ? -36.031 -14.039 17.219 1 40.34 8 ARG B CA 1
ATOM 800 C C . ARG B 1 8 ? -35.25 -12.75 17.047 1 40.34 8 ARG B C 1
ATOM 802 O O . ARG B 1 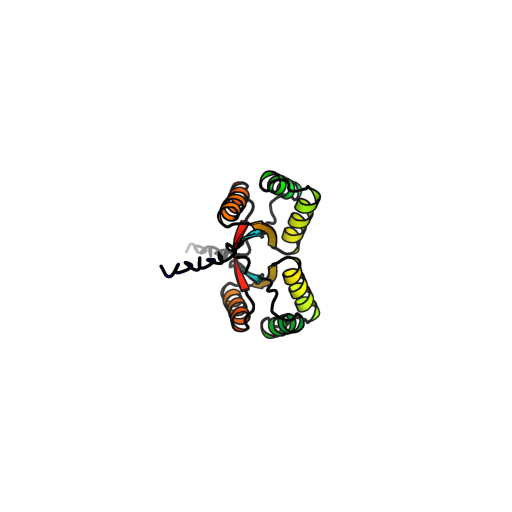8 ? -35.719 -11.836 16.344 1 40.34 8 ARG B O 1
ATOM 809 N N . LYS B 1 9 ? -34.531 -12.32 18.031 1 46.56 9 LYS B N 1
ATOM 810 C CA . LYS B 1 9 ? -33.531 -11.258 17.844 1 46.56 9 LYS B CA 1
ATOM 811 C C . LYS B 1 9 ? -32.688 -11.516 16.609 1 46.56 9 LYS B C 1
ATOM 813 O O . LYS B 1 9 ? -32 -12.531 16.531 1 46.56 9 LYS B O 1
ATOM 818 N N . SER B 1 10 ? -33.094 -11.047 15.516 1 47.44 10 SER B N 1
ATOM 819 C CA . SER B 1 10 ? -32.219 -11.055 14.344 1 47.44 10 SER B CA 1
ATOM 820 C C . SER B 1 10 ? -30.812 -10.609 14.703 1 47.44 10 SER B C 1
ATOM 822 O O . SER B 1 10 ? -30.609 -9.484 15.156 1 47.44 10 SER B O 1
ATOM 824 N N . VAL B 1 11 ? -30.047 -11.453 15.219 1 50.28 11 VAL B N 1
ATOM 825 C CA . VAL B 1 11 ? -28.641 -11.148 15.391 1 50.28 11 VAL B CA 1
ATOM 826 C C . VAL B 1 11 ? -28.047 -10.625 14.078 1 50.28 11 VAL B C 1
ATOM 828 O O . VAL B 1 11 ? -28.016 -11.352 13.086 1 50.28 11 VAL B O 1
ATOM 831 N N . GLN B 1 12 ? -28.297 -9.414 13.828 1 51.16 12 GLN B N 1
ATOM 832 C CA . GLN B 1 12 ? -27.609 -8.812 12.695 1 51.16 12 GLN B CA 1
ATOM 833 C C . GLN B 1 12 ? -26.125 -9.195 12.695 1 51.16 12 GLN B C 1
ATOM 835 O O . GLN B 1 12 ? -25.406 -8.914 13.656 1 51.16 12 GLN B O 1
ATOM 840 N N . ARG B 1 13 ? -25.797 -10.328 12.117 1 52.12 13 ARG B N 1
ATOM 841 C CA . ARG B 1 13 ? -24.422 -10.781 11.969 1 52.12 13 ARG B CA 1
ATOM 842 C C . ARG B 1 13 ? -23.516 -9.664 11.461 1 52.12 13 ARG B C 1
ATOM 844 O O . ARG B 1 13 ? -23.812 -9.039 10.438 1 52.12 13 ARG B O 1
ATOM 851 N N . LYS B 1 14 ? -22.828 -8.938 12.312 1 58.62 14 LYS B N 1
ATOM 852 C CA . LYS B 1 14 ? -21.828 -7.965 11.898 1 58.62 14 LYS B CA 1
ATOM 853 C C . LYS B 1 14 ? -20.984 -8.5 10.742 1 58.62 14 LYS B C 1
ATOM 855 O O . LYS B 1 14 ? -20.562 -9.648 10.758 1 58.62 14 LYS B O 1
ATOM 860 N N . PRO B 1 15 ? -21.188 -7.867 9.531 1 70.5 15 PRO B N 1
ATOM 861 C CA . PRO B 1 15 ? -20.422 -8.375 8.391 1 70.5 15 PRO B CA 1
ATOM 862 C C . PRO B 1 15 ? -18.969 -8.688 8.75 1 70.5 15 PRO B C 1
ATOM 864 O O . PRO B 1 15 ? -18.391 -8.031 9.625 1 70.5 15 PRO B O 1
ATOM 867 N N . MET B 1 16 ? -18.469 -9.867 8.539 1 80.38 16 MET B N 1
ATOM 868 C CA . MET B 1 16 ? -17.109 -10.305 8.781 1 80.38 16 MET B CA 1
ATOM 869 C C . MET B 1 16 ? -16.109 -9.305 8.203 1 80.38 16 MET B C 1
ATOM 871 O O . MET B 1 16 ? -16.266 -8.852 7.066 1 80.38 16 MET B O 1
ATOM 875 N N . PRO B 1 17 ? -15.25 -8.875 8.969 1 90.19 17 PRO B N 1
ATOM 876 C CA . PRO B 1 17 ? -14.273 -7.898 8.492 1 90.19 17 PRO B CA 1
ATOM 877 C C . PRO B 1 17 ? -13.5 -8.383 7.266 1 90.19 17 PRO B C 1
ATOM 879 O O . PRO B 1 17 ? -13.203 -9.578 7.152 1 90.19 17 PRO B O 1
ATOM 882 N N . LEU B 1 18 ? -13.367 -7.57 6.273 1 94.56 18 LEU B N 1
ATOM 883 C CA . LEU B 1 18 ? -12.578 -7.867 5.086 1 94.56 18 LEU B CA 1
ATOM 884 C C . LEU B 1 18 ? -11.133 -7.406 5.266 1 94.56 18 LEU B C 1
ATOM 886 O O . LEU B 1 18 ? -10.852 -6.551 6.109 1 94.56 18 LEU B O 1
ATOM 890 N N . TYR B 1 19 ? -10.227 -8.086 4.5 1 96.81 19 TYR B N 1
ATOM 891 C CA . TYR B 1 19 ? -8.797 -7.816 4.562 1 96.81 19 TYR B CA 1
ATOM 892 C C . TYR B 1 19 ? -8.227 -7.562 3.172 1 96.81 19 TYR B C 1
ATOM 894 O O . TYR B 1 19 ? -8.625 -8.211 2.203 1 96.81 19 TYR B O 1
ATOM 902 N N . LYS B 1 20 ? -7.281 -6.617 3.082 1 97.31 20 LYS B N 1
ATOM 903 C CA . LYS B 1 20 ? -6.508 -6.375 1.866 1 97.31 20 LYS B CA 1
ATOM 904 C C . LYS B 1 20 ? -5.199 -7.16 1.878 1 97.31 20 LYS B C 1
ATOM 906 O O . LYS B 1 20 ? -4.465 -7.137 2.867 1 97.31 20 LYS B O 1
ATOM 911 N N . VAL B 1 21 ? -4.945 -7.809 0.812 1 98.56 21 VAL B N 1
ATOM 912 C CA . VAL B 1 21 ? -3.623 -8.375 0.559 1 98.56 21 VAL B CA 1
ATOM 913 C C . VAL B 1 21 ? -2.787 -7.391 -0.258 1 98.56 21 VAL B C 1
ATOM 915 O O . VAL B 1 21 ? -3.242 -6.883 -1.285 1 98.56 21 VAL B O 1
ATOM 918 N N . LEU B 1 22 ? -1.573 -7.16 0.259 1 98.44 22 LEU B N 1
ATOM 919 C CA . LEU B 1 22 ? -0.712 -6.168 -0.377 1 98.44 22 LEU B CA 1
ATOM 920 C C . LEU B 1 22 ? 0.503 -6.836 -1.015 1 98.44 22 LEU B C 1
ATOM 922 O O . LEU B 1 22 ? 1.068 -7.773 -0.451 1 98.44 22 LEU B O 1
ATOM 926 N N . LEU B 1 23 ? 0.903 -6.297 -2.148 1 98.56 23 LEU B N 1
ATOM 927 C CA . LEU B 1 23 ? 2.158 -6.629 -2.812 1 98.56 23 LEU B CA 1
ATOM 928 C C . LEU B 1 23 ? 3.139 -5.465 -2.742 1 98.56 23 LEU B C 1
ATOM 930 O O . LEU B 1 23 ? 2.803 -4.344 -3.133 1 98.56 23 LEU B O 1
ATOM 934 N N . HIS B 1 24 ? 4.266 -5.699 -2.221 1 97.25 24 HIS B N 1
ATOM 935 C CA . HIS B 1 24 ? 5.297 -4.668 -2.129 1 97.25 24 HIS B CA 1
ATOM 936 C C . HIS B 1 24 ? 6.336 -4.828 -3.232 1 97.25 24 HIS B C 1
ATOM 938 O O . HIS B 1 24 ? 6.723 -5.949 -3.566 1 97.25 24 HIS B O 1
ATOM 944 N N . ASN B 1 25 ? 6.777 -3.766 -3.799 1 92.81 25 ASN B N 1
ATOM 945 C CA . ASN B 1 25 ? 7.75 -3.789 -4.887 1 92.81 25 ASN B CA 1
ATOM 946 C C . ASN B 1 25 ? 9.102 -4.328 -4.418 1 92.81 25 ASN B C 1
ATOM 948 O O . ASN B 1 25 ? 9.508 -4.094 -3.279 1 92.81 25 ASN B O 1
ATOM 952 N N . ASP B 1 26 ? 9.68 -5.105 -5.234 1 85.06 26 ASP B N 1
ATOM 953 C CA . ASP B 1 26 ? 11.086 -5.492 -5.082 1 85.06 26 ASP B CA 1
ATOM 954 C C . ASP B 1 26 ? 11.852 -5.289 -6.383 1 85.06 26 ASP B C 1
ATOM 956 O O . ASP B 1 26 ? 11.344 -5.586 -7.465 1 85.06 26 ASP B O 1
ATOM 960 N N . ASP B 1 27 ? 12.906 -4.738 -6.293 1 85.25 27 ASP B N 1
ATOM 961 C CA . ASP B 1 27 ? 13.648 -4.332 -7.48 1 85.25 27 ASP B CA 1
ATOM 962 C C . ASP B 1 27 ? 14.445 -5.5 -8.055 1 85.25 27 ASP B C 1
ATOM 964 O O . ASP B 1 27 ? 15.203 -5.332 -9.016 1 85.25 27 ASP B O 1
ATOM 968 N N . HIS B 1 28 ? 14.219 -6.652 -7.648 1 91.31 28 HIS B N 1
ATOM 969 C CA . HIS B 1 28 ? 15.055 -7.773 -8.047 1 91.31 28 HIS B CA 1
ATOM 970 C C . HIS B 1 28 ? 14.258 -8.797 -8.852 1 91.31 28 HIS B C 1
ATOM 972 O O . HIS B 1 28 ? 14.844 -9.617 -9.57 1 91.31 28 HIS B O 1
ATOM 978 N N . THR B 1 29 ? 13.008 -8.891 -8.703 1 95.75 29 THR B N 1
ATOM 979 C CA . THR B 1 29 ? 12.164 -9.898 -9.336 1 95.75 29 THR B CA 1
ATOM 980 C C . THR B 1 29 ? 11.719 -9.445 -10.719 1 95.75 29 THR B C 1
ATOM 982 O O . THR B 1 29 ? 11.242 -8.32 -10.891 1 95.75 29 THR B O 1
ATOM 985 N N . PRO B 1 30 ? 11.883 -10.242 -11.758 1 97.12 30 PRO B N 1
ATOM 986 C CA . PRO B 1 30 ? 11.43 -9.883 -13.102 1 97.12 30 PRO B CA 1
ATOM 987 C C . PRO B 1 30 ? 9.922 -9.641 -13.164 1 97.12 30 PRO B C 1
ATOM 989 O O . PRO B 1 30 ? 9.156 -10.336 -12.5 1 97.12 30 PRO B O 1
ATOM 992 N N . MET B 1 31 ? 9.469 -8.773 -14.055 1 97.81 31 MET B N 1
ATOM 993 C CA . MET B 1 31 ? 8.07 -8.367 -14.195 1 97.81 31 MET B CA 1
ATOM 994 C C . MET B 1 31 ? 7.191 -9.562 -14.562 1 97.81 31 MET B C 1
ATOM 996 O O . MET B 1 31 ? 6.129 -9.758 -13.969 1 97.81 31 MET B O 1
ATOM 1000 N N . ASN B 1 32 ? 7.664 -10.336 -15.445 1 98.06 32 ASN B N 1
ATOM 1001 C CA . ASN B 1 32 ? 6.871 -11.469 -15.914 1 98.06 32 ASN B CA 1
ATOM 1002 C C . ASN B 1 32 ? 6.699 -12.523 -14.828 1 98.06 32 ASN B C 1
ATOM 1004 O O . ASN B 1 32 ? 5.668 -13.195 -14.766 1 98.06 32 ASN B O 1
ATOM 1008 N N . TYR B 1 33 ? 7.746 -12.672 -14.016 1 98.69 33 TYR B N 1
ATOM 1009 C CA . TYR B 1 33 ? 7.641 -13.617 -12.914 1 98.69 33 TYR B CA 1
ATOM 1010 C C . TYR B 1 33 ? 6.566 -13.18 -11.922 1 98.69 33 TYR B C 1
ATOM 1012 O O . TYR B 1 33 ? 5.758 -14 -11.477 1 98.69 33 TYR B O 1
ATOM 1020 N N . VAL B 1 34 ? 6.555 -11.844 -11.625 1 98.75 34 VAL B N 1
ATOM 1021 C CA . VAL B 1 34 ? 5.555 -11.305 -10.703 1 98.75 34 VAL B CA 1
ATOM 1022 C C . VAL B 1 34 ? 4.156 -11.594 -11.234 1 98.75 34 VAL B C 1
ATOM 1024 O O . VAL B 1 34 ? 3.295 -12.094 -10.5 1 98.75 34 VAL B O 1
ATOM 1027 N N . ILE B 1 35 ? 3.953 -11.367 -12.484 1 98.81 35 ILE B N 1
ATOM 1028 C CA . ILE B 1 35 ? 2.652 -11.57 -13.117 1 98.81 35 ILE B CA 1
ATOM 1029 C C . ILE B 1 35 ? 2.252 -13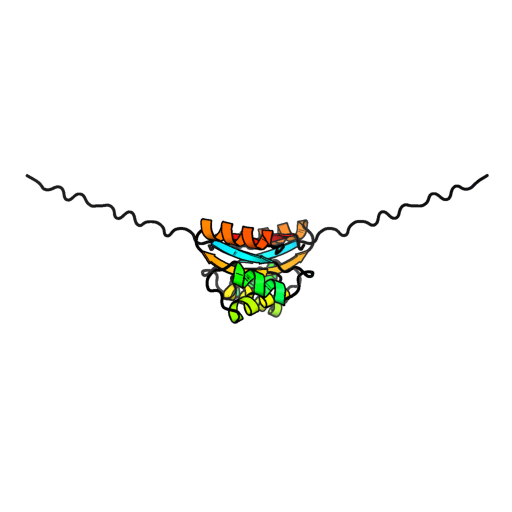.039 -13.016 1 98.81 35 ILE B C 1
ATOM 1031 O O . ILE B 1 35 ? 1.119 -13.359 -12.648 1 98.81 35 ILE B O 1
ATOM 1035 N N . GLU B 1 36 ? 3.156 -13.891 -13.281 1 98.62 36 GLU B N 1
ATOM 1036 C CA . GLU B 1 36 ? 2.898 -15.328 -13.25 1 98.62 36 GLU B CA 1
ATOM 1037 C C . GLU B 1 36 ? 2.514 -15.797 -11.852 1 98.62 36 GLU B C 1
ATOM 1039 O O . GLU B 1 36 ? 1.57 -16.562 -11.688 1 98.62 36 GLU B O 1
ATOM 1044 N N . VAL B 1 37 ? 3.289 -15.406 -10.875 1 98.75 37 VAL B N 1
ATOM 1045 C CA . VAL B 1 37 ? 3.025 -15.828 -9.5 1 98.75 37 VAL B CA 1
ATOM 1046 C C . VAL B 1 37 ? 1.659 -15.312 -9.055 1 98.75 37 VAL B C 1
ATOM 1048 O O . VAL B 1 37 ? 0.91 -16.031 -8.383 1 98.75 37 VAL B O 1
ATOM 1051 N N . LEU B 1 38 ? 1.293 -14.047 -9.406 1 98.81 38 LEU B N 1
ATOM 1052 C CA . LEU B 1 38 ? -0.018 -13.492 -9.086 1 98.81 38 LEU B CA 1
ATOM 1053 C C . LEU B 1 38 ? -1.131 -14.367 -9.656 1 98.81 38 LEU B C 1
ATOM 1055 O O . LEU B 1 38 ? -2.082 -14.703 -8.945 1 98.81 38 LEU B O 1
ATOM 1059 N N . MET B 1 39 ? -1.023 -14.742 -10.867 1 98.81 39 MET B N 1
ATOM 1060 C CA . MET B 1 39 ? -2.043 -15.539 -11.547 1 98.81 39 MET B CA 1
ATOM 1061 C C . MET B 1 39 ? -2.139 -16.938 -10.93 1 98.81 39 MET B C 1
ATOM 1063 O O . MET B 1 39 ? -3.229 -17.5 -10.828 1 98.81 39 MET B O 1
ATOM 1067 N N . LYS B 1 40 ? -1.047 -17.438 -10.516 1 98.56 40 LYS B N 1
ATOM 1068 C CA . LYS B 1 40 ? -1.004 -18.766 -9.898 1 98.56 40 LYS B CA 1
ATOM 1069 C C . LYS B 1 40 ? -1.618 -18.75 -8.508 1 98.56 40 LYS B C 1
ATOM 1071 O O . LYS B 1 40 ? -2.268 -19.703 -8.094 1 98.56 40 LYS B O 1
ATOM 1076 N N . THR B 1 41 ? -1.406 -17.719 -7.801 1 98.75 41 THR B N 1
ATOM 1077 C CA . THR B 1 41 ? -1.741 -17.625 -6.387 1 98.75 41 THR B CA 1
ATOM 1078 C C . THR B 1 41 ? -3.205 -17.234 -6.199 1 98.75 41 THR B C 1
ATOM 1080 O O . THR B 1 41 ? -3.883 -17.75 -5.309 1 98.75 41 THR B O 1
ATOM 1083 N N . ILE B 1 42 ? -3.688 -16.266 -6.984 1 98.81 42 ILE B N 1
ATOM 1084 C CA . ILE B 1 42 ? -5.043 -15.742 -6.824 1 98.81 42 ILE B CA 1
ATOM 1085 C C . ILE B 1 42 ? -5.977 -16.422 -7.82 1 98.81 42 ILE B C 1
ATOM 1087 O O . ILE B 1 42 ? -5.785 -16.312 -9.031 1 98.81 42 ILE B O 1
ATOM 1091 N N . PRO B 1 43 ? -6.996 -17 -7.312 1 98.25 43 PRO B N 1
ATOM 1092 C CA . PRO B 1 43 ? -7.918 -17.703 -8.211 1 98.25 43 PRO B CA 1
ATOM 1093 C C . PRO B 1 43 ? -8.594 -16.75 -9.203 1 98.25 43 PRO B C 1
ATOM 1095 O O . PRO B 1 43 ? -9.047 -15.672 -8.828 1 98.25 43 PRO B O 1
ATOM 1098 N N . LYS B 1 44 ? -8.602 -17.172 -10.492 1 97.88 44 LYS B N 1
ATOM 1099 C CA . LYS B 1 44 ? -9.336 -16.531 -11.57 1 97.88 44 LYS B CA 1
ATOM 1100 C C . LYS B 1 44 ? -8.727 -15.172 -11.906 1 97.88 44 LYS B C 1
ATOM 1102 O O . LYS B 1 44 ? -9.367 -14.336 -12.562 1 97.88 44 LYS B O 1
ATOM 1107 N N . MET B 1 45 ? -7.586 -14.922 -11.422 1 98.31 45 MET B N 1
ATOM 1108 C CA . MET B 1 45 ? -6.938 -13.664 -11.773 1 98.31 45 MET B CA 1
ATOM 1109 C C . MET B 1 45 ? -6.586 -13.633 -13.258 1 98.31 45 MET B C 1
ATOM 1111 O O . MET B 1 45 ? -5.855 -14.492 -13.75 1 98.31 45 MET B O 1
ATOM 1115 N N . GLN B 1 46 ? -7.074 -12.602 -13.922 1 98.31 46 GLN B N 1
ATOM 1116 C CA . GLN B 1 46 ? -6.77 -12.398 -15.336 1 98.31 46 GLN B CA 1
ATOM 1117 C C . GLN B 1 46 ? -5.383 -11.789 -15.516 1 98.31 46 GLN B C 1
ATOM 1119 O O . GLN B 1 46 ? -4.926 -11.008 -14.68 1 98.31 46 GLN B O 1
ATOM 1124 N N . PRO B 1 47 ? -4.781 -12.078 -16.656 1 98.31 47 PRO B N 1
ATOM 1125 C CA . PRO B 1 47 ? -3.451 -11.523 -16.922 1 98.31 47 PRO B CA 1
ATOM 1126 C C . PRO B 1 47 ? -3.434 -9.992 -16.891 1 98.31 47 PRO B C 1
ATOM 1128 O O . PRO B 1 47 ? -2.467 -9.391 -16.422 1 98.31 47 PRO B O 1
ATOM 1131 N N . SER B 1 48 ? -4.398 -9.422 -17.422 1 98.62 48 SER B N 1
ATOM 1132 C CA . SER B 1 48 ? -4.457 -7.965 -17.453 1 98.62 48 SER B CA 1
ATOM 1133 C C . SER B 1 48 ? -4.469 -7.375 -16.047 1 98.62 48 SER B C 1
ATOM 1135 O O . SER B 1 48 ? -3.799 -6.375 -15.781 1 98.62 48 SER B O 1
ATOM 1137 N N . LYS B 1 49 ? -5.25 -7.926 -15.164 1 98.5 49 LYS B N 1
ATOM 1138 C CA . LYS B 1 49 ? -5.293 -7.465 -13.781 1 98.5 49 LYS B CA 1
ATOM 1139 C C . LYS B 1 49 ? -3.951 -7.684 -13.086 1 98.5 49 LYS B C 1
ATOM 1141 O O . LYS B 1 49 ? -3.467 -6.809 -12.367 1 98.5 49 LYS B O 1
ATOM 1146 N N . ALA B 1 50 ? -3.379 -8.82 -13.289 1 98.75 50 ALA B N 1
ATOM 1147 C CA . ALA B 1 50 ? -2.072 -9.125 -12.711 1 98.75 50 ALA B CA 1
ATOM 1148 C C . ALA B 1 50 ? -1.026 -8.109 -13.156 1 98.75 50 ALA B C 1
ATOM 1150 O O . ALA B 1 50 ? -0.215 -7.652 -12.344 1 98.75 50 ALA B O 1
ATOM 1151 N N . ARG B 1 51 ? -1.076 -7.797 -14.406 1 98.69 51 ARG B N 1
ATOM 1152 C CA . ARG B 1 51 ? -0.144 -6.812 -14.938 1 98.69 51 ARG B CA 1
ATOM 1153 C C . ARG B 1 51 ? -0.347 -5.453 -14.281 1 98.69 51 ARG B C 1
ATOM 1155 O O . ARG B 1 51 ? 0.622 -4.777 -13.922 1 98.69 51 ARG B O 1
ATOM 1162 N N . LYS B 1 52 ? -1.556 -5.051 -14.195 1 98.44 52 LYS B N 1
ATOM 1163 C CA . LYS B 1 52 ? -1.863 -3.775 -13.555 1 98.44 52 LYS B CA 1
ATOM 1164 C C . LYS B 1 52 ? -1.326 -3.732 -12.125 1 98.44 52 LYS B C 1
ATOM 1166 O O . LYS B 1 52 ? -0.693 -2.754 -11.727 1 98.44 52 LYS B O 1
ATOM 1171 N N . ILE B 1 53 ? -1.595 -4.758 -11.391 1 98.56 53 ILE B N 1
ATOM 1172 C CA . ILE B 1 53 ? -1.143 -4.84 -10.008 1 98.56 53 ILE B CA 1
ATOM 1173 C C . ILE B 1 53 ? 0.383 -4.785 -9.961 1 98.56 53 ILE B C 1
ATOM 1175 O O . ILE B 1 53 ? 0.958 -4.066 -9.141 1 98.56 53 ILE B O 1
ATOM 1179 N N . MET B 1 54 ? 1.035 -5.586 -10.844 1 98.62 54 MET B N 1
ATOM 1180 C CA . MET B 1 54 ? 2.492 -5.598 -10.938 1 98.62 54 MET B CA 1
ATOM 1181 C C . MET B 1 54 ? 3.035 -4.195 -11.188 1 98.62 54 MET B C 1
ATOM 1183 O O . MET B 1 54 ? 3.943 -3.742 -10.484 1 98.62 54 MET B O 1
ATOM 1187 N N . LEU B 1 55 ? 2.521 -3.52 -12.109 1 97.69 55 LEU B N 1
ATOM 1188 C CA . LEU B 1 55 ? 2.988 -2.186 -12.469 1 97.69 55 LEU B CA 1
ATOM 1189 C C . LEU B 1 55 ? 2.734 -1.199 -11.328 1 97.69 55 LEU B C 1
ATOM 1191 O O . LEU B 1 55 ? 3.572 -0.34 -11.047 1 97.69 55 LEU B O 1
ATOM 1195 N N . GLU B 1 56 ? 1.549 -1.282 -10.742 1 97.62 56 GLU B N 1
ATOM 1196 C CA . GLU B 1 56 ? 1.223 -0.412 -9.617 1 97.62 56 GLU B CA 1
ATOM 1197 C C . GLU B 1 56 ? 2.217 -0.592 -8.469 1 97.62 56 GLU B C 1
ATOM 1199 O O . GLU B 1 56 ? 2.691 0.388 -7.895 1 97.62 56 GLU B O 1
ATOM 1204 N N . ALA B 1 57 ? 2.498 -1.805 -8.125 1 97.81 57 ALA B N 1
ATOM 1205 C CA . ALA B 1 57 ? 3.479 -2.076 -7.082 1 97.81 57 ALA B CA 1
ATOM 1206 C C . ALA B 1 57 ? 4.863 -1.574 -7.484 1 97.81 57 ALA B C 1
ATOM 1208 O O . ALA B 1 57 ? 5.562 -0.955 -6.68 1 97.81 57 ALA B O 1
ATOM 1209 N N . HIS B 1 58 ? 5.27 -1.834 -8.719 1 96.44 58 HIS B N 1
ATOM 1210 C CA . HIS B 1 58 ? 6.57 -1.441 -9.25 1 96.44 58 HIS B CA 1
ATOM 1211 C C . HIS B 1 58 ? 6.738 0.074 -9.234 1 96.44 58 HIS B C 1
ATOM 1213 O O . HIS B 1 58 ? 7.758 0.585 -8.766 1 96.44 58 HIS B O 1
ATOM 1219 N N . ASN B 1 59 ? 5.754 0.744 -9.594 1 95 59 ASN B N 1
ATOM 1220 C CA . ASN B 1 59 ? 5.852 2.191 -9.742 1 95 59 ASN B CA 1
ATOM 1221 C C . ASN B 1 59 ? 5.539 2.91 -8.43 1 95 59 ASN B C 1
ATOM 1223 O O . ASN B 1 59 ? 6.105 3.969 -8.148 1 95 59 ASN B O 1
ATOM 1227 N N . GLY B 1 60 ? 4.688 2.367 -7.68 1 94.81 60 GLY B N 1
ATOM 1228 C CA . GLY B 1 60 ? 4.184 3.055 -6.5 1 94.81 60 GLY B CA 1
ATOM 1229 C C . GLY B 1 60 ? 4.742 2.498 -5.203 1 94.81 60 GLY B C 1
ATOM 1230 O O . GLY B 1 60 ? 4.496 3.049 -4.125 1 94.81 60 GLY B O 1
ATOM 1231 N N . GLY B 1 61 ? 5.348 1.36 -5.289 1 95.56 61 GLY B N 1
ATOM 1232 C CA . GLY B 1 61 ? 5.965 0.756 -4.121 1 95.56 61 GLY B CA 1
ATOM 1233 C C . GLY B 1 61 ? 5.09 -0.293 -3.459 1 95.56 61 GLY B C 1
ATOM 1234 O O . GLY B 1 61 ? 5.574 -1.107 -2.672 1 95.56 61 GLY B O 1
ATOM 1235 N N . VAL B 1 62 ? 3.793 -0.194 -3.668 1 97.38 62 VAL B N 1
ATOM 1236 C CA . VAL B 1 62 ? 2.834 -1.112 -3.064 1 97.38 62 VAL B CA 1
ATOM 1237 C C . VAL B 1 62 ? 1.564 -1.164 -3.912 1 97.38 62 VAL B C 1
ATOM 1239 O O . VAL B 1 62 ? 1.244 -0.206 -4.621 1 97.38 62 VAL B O 1
ATOM 1242 N N . ALA B 1 63 ? 0.826 -2.291 -3.846 1 98.19 63 ALA B N 1
ATOM 1243 C CA . ALA B 1 63 ? -0.456 -2.432 -4.531 1 98.19 63 ALA B CA 1
ATOM 1244 C C . ALA B 1 63 ? -1.371 -3.402 -3.789 1 98.19 63 ALA B C 1
ATOM 1246 O O . ALA B 1 63 ? -0.901 -4.363 -3.18 1 98.19 63 ALA B O 1
ATOM 1247 N N . VAL B 1 64 ? -2.639 -3.104 -3.859 1 98.38 64 VAL B N 1
ATOM 1248 C CA . VAL B 1 64 ? -3.617 -4.059 -3.348 1 98.38 64 VAL B CA 1
ATOM 1249 C C . VAL B 1 64 ? -3.826 -5.18 -4.363 1 98.38 64 VAL B C 1
ATOM 1251 O O . VAL B 1 64 ? -4.164 -4.922 -5.52 1 98.38 64 VAL B O 1
ATOM 1254 N N . VAL B 1 65 ? -3.695 -6.355 -3.871 1 98.75 65 VAL B N 1
ATOM 1255 C CA . VAL B 1 65 ? -3.828 -7.52 -4.738 1 98.75 65 VAL B CA 1
ATOM 1256 C C . VAL B 1 65 ? -5.285 -7.973 -4.773 1 98.75 65 VAL B C 1
ATOM 1258 O O . VAL B 1 65 ? -5.844 -8.203 -5.852 1 98.75 65 VAL B O 1
ATOM 1261 N N . ILE B 1 66 ? -5.887 -8.148 -3.617 1 97.94 66 ILE B N 1
ATOM 1262 C CA . ILE B 1 66 ? -7.242 -8.664 -3.459 1 97.94 66 ILE B CA 1
ATOM 1263 C C . ILE B 1 66 ? -7.766 -8.32 -2.068 1 97.94 66 ILE B C 1
ATOM 1265 O O . ILE B 1 66 ? -6.984 -8.125 -1.133 1 97.94 66 ILE B O 1
ATOM 1269 N N . VAL B 1 67 ? -9.078 -8.133 -1.963 1 97.12 67 VAL B N 1
ATOM 1270 C CA . VAL B 1 67 ? -9.773 -7.961 -0.693 1 97.12 67 VAL B CA 1
ATOM 1271 C C . VAL B 1 67 ? -10.664 -9.18 -0.419 1 97.12 67 VAL B C 1
ATOM 1273 O O . VAL B 1 67 ? -11.484 -9.555 -1.256 1 97.12 67 VAL B O 1
ATOM 1276 N N . CYS B 1 68 ? -10.414 -9.758 0.719 1 97.38 68 CYS B N 1
ATOM 1277 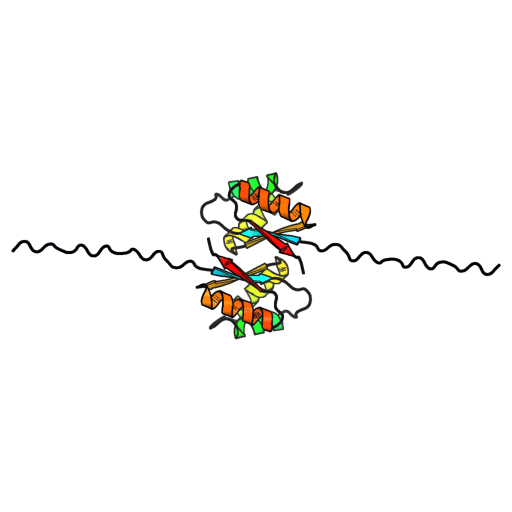C CA . CYS B 1 68 ? -11.094 -11.016 1.004 1 97.38 68 CYS B CA 1
ATOM 1278 C C . CYS B 1 68 ? -11.117 -11.289 2.502 1 97.38 68 CYS B C 1
ATOM 1280 O O . CYS B 1 68 ? -10.727 -10.445 3.303 1 97.38 68 CYS B O 1
ATOM 1282 N N . ALA B 1 69 ? -11.758 -12.406 2.857 1 97.06 69 ALA B N 1
ATOM 1283 C CA . ALA B 1 69 ? -11.82 -12.805 4.262 1 97.06 69 ALA B CA 1
ATOM 1284 C C . ALA B 1 69 ? -10.43 -13.086 4.82 1 97.06 69 ALA B C 1
ATOM 1286 O O . ALA B 1 69 ? -9.492 -13.359 4.062 1 97.06 69 ALA B O 1
ATOM 1287 N N . LEU B 1 70 ? -10.328 -13.055 6.121 1 97 70 LEU B N 1
ATOM 1288 C CA . LEU B 1 70 ? -9.047 -13.148 6.82 1 97 70 LEU B CA 1
ATOM 1289 C C . LEU B 1 70 ? -8.312 -14.43 6.43 1 97 70 LEU B C 1
ATOM 1291 O O . LEU B 1 70 ? -7.133 -14.383 6.074 1 97 70 LEU B O 1
ATOM 1295 N N . GLU B 1 71 ? -8.898 -15.508 6.461 1 97.44 71 GLU B N 1
ATOM 1296 C CA . GLU B 1 71 ? -8.25 -16.797 6.191 1 97.44 71 GLU B CA 1
ATOM 1297 C C . GLU B 1 71 ? -7.668 -16.828 4.781 1 97.44 71 GLU B C 1
ATOM 1299 O O . GLU B 1 71 ? -6.547 -17.297 4.582 1 97.44 71 GLU B O 1
ATOM 1304 N N . HIS B 1 72 ? -8.391 -16.375 3.846 1 98.06 72 HIS B N 1
ATOM 1305 C CA . HIS B 1 72 ? -7.914 -16.312 2.471 1 98.06 72 HIS B CA 1
ATOM 1306 C C . HIS B 1 72 ? -6.762 -15.32 2.334 1 98.06 72 HIS B C 1
ATOM 1308 O O . HIS B 1 72 ? -5.785 -15.586 1.631 1 98.06 72 HIS B O 1
ATOM 1314 N N . ALA B 1 73 ? -6.883 -14.242 2.986 1 98.5 73 ALA B N 1
ATOM 1315 C CA . ALA B 1 73 ? -5.832 -13.227 2.945 1 98.5 73 ALA B CA 1
ATOM 1316 C C . ALA B 1 73 ? -4.512 -13.789 3.469 1 98.5 73 ALA B C 1
ATOM 1318 O O . ALA B 1 73 ? -3.455 -13.555 2.879 1 98.5 73 ALA B O 1
ATOM 1319 N N . GLU B 1 74 ? -4.613 -14.43 4.562 1 98.56 74 GLU B N 1
ATOM 1320 C CA . GLU B 1 74 ? -3.439 -15.078 5.137 1 98.56 74 GLU B CA 1
ATOM 1321 C C . GLU B 1 74 ? -2.826 -16.078 4.156 1 98.56 74 GLU B C 1
ATOM 1323 O O . GLU B 1 74 ? -1.608 -16.094 3.965 1 98.56 74 GLU B O 1
ATOM 1328 N N . PHE B 1 75 ? -3.637 -16.828 3.553 1 98.75 75 PHE B N 1
ATOM 1329 C CA . PHE B 1 75 ? -3.186 -17.844 2.607 1 98.75 75 PHE B CA 1
ATOM 1330 C C . PHE B 1 75 ? -2.504 -17.203 1.407 1 98.75 75 PHE B C 1
ATOM 1332 O O . PHE B 1 75 ? -1.389 -17.578 1.042 1 98.75 75 PHE B O 1
ATOM 1339 N N . TYR B 1 76 ? -3.121 -16.219 0.775 1 98.75 76 TYR B N 1
ATOM 1340 C CA . TYR B 1 76 ? -2.576 -15.57 -0.413 1 98.75 76 TYR B CA 1
ATOM 1341 C C . TYR B 1 76 ? -1.272 -14.852 -0.09 1 98.75 76 TYR B C 1
ATOM 1343 O O . TYR B 1 76 ? -0.3 -14.953 -0.841 1 98.75 76 TYR B O 1
ATOM 1351 N N . SER B 1 77 ? -1.24 -14.156 0.997 1 98.75 77 SER B N 1
ATOM 1352 C CA . SER B 1 77 ? -0.027 -13.453 1.397 1 98.75 77 SER B CA 1
ATO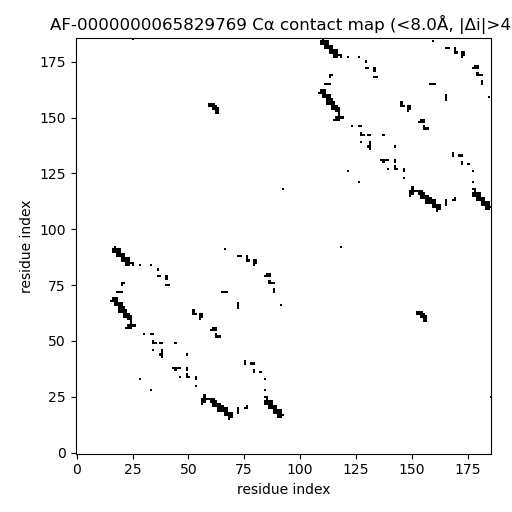M 1353 C C . SER B 1 77 ? 1.126 -14.422 1.627 1 98.75 77 SER B C 1
ATOM 1355 O O . SER B 1 77 ? 2.244 -14.188 1.162 1 98.75 77 SER B O 1
ATOM 1357 N N . GLU B 1 78 ? 0.854 -15.461 2.312 1 98.75 78 GLU B N 1
ATOM 1358 C CA . GLU B 1 78 ? 1.873 -16.469 2.568 1 98.75 78 GLU B CA 1
ATOM 1359 C C . GLU B 1 78 ? 2.369 -17.094 1.266 1 98.75 78 GLU B C 1
ATOM 1361 O O . GLU B 1 78 ? 3.568 -17.328 1.103 1 98.75 78 GLU B O 1
ATOM 1366 N N . SER B 1 79 ? 1.4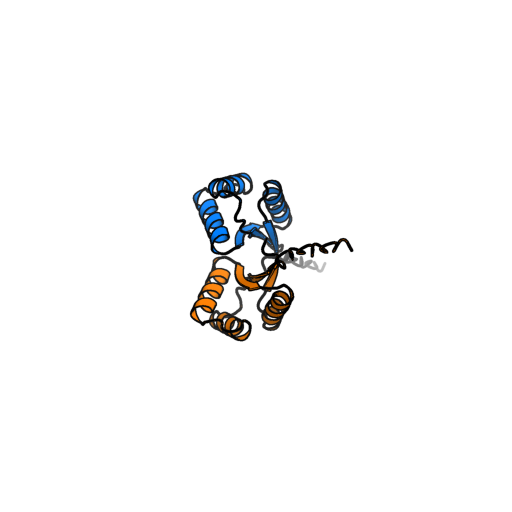78 -17.406 0.414 1 98.75 79 SER B N 1
ATOM 1367 C CA . SER B 1 79 ? 1.837 -18 -0.871 1 98.75 79 SER B CA 1
ATOM 1368 C C . SER B 1 79 ? 2.75 -17.078 -1.669 1 98.75 79 SER B C 1
ATOM 1370 O O . SER B 1 79 ? 3.756 -17.516 -2.227 1 98.75 79 SER B O 1
ATOM 1372 N N . LEU B 1 80 ? 2.424 -15.812 -1.705 1 98.62 80 LEU B N 1
ATOM 1373 C CA . LEU B 1 80 ? 3.27 -14.844 -2.383 1 98.62 80 LEU B CA 1
ATOM 1374 C C . LEU B 1 80 ? 4.66 -14.797 -1.759 1 98.62 80 LEU B C 1
ATOM 1376 O O . LEU B 1 80 ? 5.668 -14.812 -2.473 1 98.62 80 LEU B O 1
ATOM 1380 N N . ASN B 1 81 ? 4.699 -14.805 -0.477 1 98.31 81 ASN B N 1
ATOM 1381 C CA . ASN B 1 81 ? 5.973 -14.797 0.238 1 98.31 81 ASN B CA 1
ATOM 1382 C C . ASN B 1 81 ? 6.789 -16.047 -0.049 1 98.31 81 ASN B C 1
ATOM 1384 O O . ASN B 1 81 ? 8.016 -15.984 -0.182 1 98.31 81 ASN B O 1
ATOM 1388 N N . ARG B 1 82 ? 6.121 -17.125 -0.121 1 98.19 82 ARG B N 1
ATOM 1389 C CA . ARG B 1 82 ? 6.801 -18.375 -0.421 1 98.19 82 ARG B CA 1
ATOM 1390 C C . ARG B 1 82 ? 7.445 -18.344 -1.803 1 98.19 82 ARG B C 1
ATOM 1392 O O . ARG B 1 82 ? 8.438 -19.031 -2.051 1 98.19 82 ARG B O 1
ATOM 1399 N N . HIS B 1 83 ? 6.875 -17.578 -2.658 1 97.94 83 HIS B N 1
ATOM 1400 C CA . HIS B 1 83 ? 7.422 -17.422 -4 1 97.94 83 HIS B CA 1
ATOM 1401 C C . HIS B 1 83 ? 8.375 -16.234 -4.07 1 97.94 83 HIS B C 1
ATOM 1403 O O . HIS B 1 83 ? 8.656 -15.727 -5.156 1 97.94 83 HIS B O 1
ATOM 1409 N N . ASN B 1 84 ? 8.773 -15.688 -2.916 1 96.62 84 ASN B N 1
ATOM 1410 C CA . ASN B 1 84 ? 9.781 -14.648 -2.75 1 96.62 84 ASN B CA 1
ATOM 1411 C C . ASN B 1 84 ? 9.266 -13.289 -3.211 1 96.62 84 ASN B C 1
ATOM 1413 O O . ASN B 1 84 ? 10.031 -12.477 -3.729 1 96.62 84 ASN B O 1
ATOM 1417 N N . LEU B 1 85 ? 8.008 -13.172 -3.207 1 97.44 85 LEU B N 1
ATOM 1418 C CA . LEU B 1 85 ? 7.398 -11.859 -3.361 1 97.44 85 LEU B CA 1
ATOM 1419 C C . LEU B 1 85 ? 6.977 -11.289 -2.008 1 97.44 85 LEU B C 1
ATOM 1421 O O . LEU B 1 85 ? 6.215 -11.922 -1.275 1 97.44 85 LEU B O 1
ATOM 1425 N N . THR B 1 86 ? 7.445 -10.078 -1.659 1 96.94 86 THR B N 1
ATOM 1426 C CA . THR B 1 86 ? 7.098 -9.484 -0.371 1 96.94 86 THR B CA 1
ATOM 1427 C C . THR B 1 86 ? 5.621 -9.109 -0.326 1 96.94 86 THR B C 1
ATOM 1429 O O . THR B 1 86 ? 5.156 -8.297 -1.126 1 96.94 86 THR B O 1
ATOM 1432 N N . SER B 1 87 ? 4.914 -9.711 0.613 1 98.19 87 SER B N 1
ATOM 1433 C CA . SER B 1 87 ? 3.479 -9.477 0.745 1 98.19 87 SER B CA 1
ATOM 1434 C C . SER B 1 87 ? 3.064 -9.398 2.211 1 98.19 87 SER B C 1
ATOM 1436 O O . SER B 1 87 ? 3.613 -10.109 3.055 1 98.19 87 SER B O 1
ATOM 1438 N N . THR B 1 88 ? 2.096 -8.5 2.502 1 97.06 88 THR B N 1
ATOM 1439 C CA . THR B 1 88 ? 1.438 -8.375 3.797 1 97.06 88 THR B CA 1
ATOM 1440 C C . THR B 1 88 ? -0.077 -8.305 3.631 1 97.06 88 THR B C 1
ATOM 1442 O O . THR B 1 88 ? -0.58 -8.219 2.508 1 97.06 88 THR B O 1
ATOM 1445 N N . TYR B 1 89 ? -0.809 -8.461 4.711 1 97.06 89 TYR B N 1
ATOM 1446 C CA . TYR B 1 89 ? -2.252 -8.258 4.695 1 97.06 89 TYR B CA 1
ATOM 1447 C C . TYR B 1 89 ? -2.705 -7.449 5.906 1 97.06 89 TYR B C 1
ATOM 1449 O O . TYR B 1 89 ? -2.064 -7.484 6.957 1 97.06 89 TYR B O 1
ATOM 1457 N N . GLU B 1 90 ? -3.805 -6.641 5.703 1 94.19 90 GLU B N 1
ATOM 1458 C CA . GLU B 1 90 ? -4.32 -5.766 6.75 1 94.19 90 GLU B CA 1
ATOM 1459 C C . GLU B 1 90 ? -5.832 -5.594 6.633 1 94.19 90 GLU B C 1
ATOM 1461 O O . GLU B 1 90 ? -6.406 -5.824 5.566 1 94.19 90 GLU B O 1
ATOM 1466 N N . PRO B 1 91 ? -6.508 -5.234 7.805 1 92.19 91 PRO B N 1
ATOM 1467 C CA . PRO B 1 91 ? -7.949 -5.004 7.727 1 92.19 91 PRO B CA 1
ATOM 1468 C C . PRO B 1 91 ? -8.32 -3.93 6.707 1 92.19 91 PRO B C 1
ATOM 1470 O O . PRO B 1 91 ? -7.602 -2.939 6.555 1 92.19 91 PRO B O 1
ATOM 1473 N N . ASP B 1 92 ? -9.43 -4.188 5.973 1 85.81 92 ASP B N 1
ATOM 1474 C CA . ASP B 1 92 ? -9.969 -3.209 5.039 1 85.81 92 ASP B CA 1
ATOM 1475 C C . ASP B 1 92 ? -10.906 -2.234 5.75 1 85.81 92 ASP B C 1
ATOM 1477 O O . ASP B 1 92 ? -12.047 -2.582 6.074 1 85.81 92 ASP B O 1
ATOM 1481 N N . CYS B 1 93 ? -10.445 -1.39 6.578 1 68.12 93 CYS B N 1
ATOM 1482 C CA . CYS B 1 93 ? -11.305 -0.523 7.379 1 68.12 93 CYS B CA 1
ATOM 1483 C C . CYS B 1 93 ? -12.109 0.42 6.492 1 68.12 93 CYS B C 1
ATOM 1485 O O . CYS B 1 93 ? -11.68 0.747 5.383 1 68.12 93 CYS B O 1
#

Organism: Gloeobacter violaceus (strain ATCC 29082 / PCC 7421) (NCBI:txid251221)

Nearest PDB structures (foldseek):
  7d34-assembly1_B  TM=9.814E-01  e=8.098E-09  Arabidopsis thaliana
  9ayn-assembly1_A  TM=9.521E-01  e=4.692E-06  Mycolicibacterium smegmatis MC2 155
  4o2x-assembly1_A  TM=9.535E-01  e=4.988E-06  Escherichia coli K-12
  9ayo-assembly1_A  TM=9.590E-01  e=1.249E-05  Mycolicibacterium smegmatis MC2 155
  4o2x-assembly2_B  TM=9.675E-01  e=1.595E-05  Escherichia coli K-12

pLDDT: mean 89.05, std 17.6, range [39.66, 98.88]

Radius of gyration: 22.64 Å; Cα contacts (8 Å, |Δi|>4): 278; chains: 2; bounding box: 114×40×44 Å

Secondary structure (DSSP, 8-state):
---------------PPPEEEEEE--SSS-HHHHHHHHHHHSTT--HHHHHHHHHHHHHHSEEEEEEE-HHHHHHHHHHHHHTT--EEEEE--/---------------PPPEEEEEE--TTS-HHHHHHHHHHHSTT--HHHHHHHHHHHHHHSEEEEEEE-HHHHHHHHHHHHHTT--EEEEE--

Foldseek 3Di:
DPPPPPPPPPPPPPPAWKKWKKFFDDPPDDLVLQLVLLPVLDPPDDSVLSNVQSVCNNVVGMGTSDIGHPVSSVRSQVSCVVSVTHMDMDTPD/DPPPPPPPPPPPPPPAWKKWKKFFDDPPDDLVLQLVLLPVLDPPDDSVLSNVQSVCRNVVGMGTSDIGHPVSSVRSQVSCVVSVTHMDMDTPD

Solvent-accessible surface area (backbone atoms only — not comparable to full-atom values): 10642 Å² total; per-residue (Å²): 132,86,78,75,75,75,76,77,73,76,71,73,72,71,78,75,70,40,17,34,20,34,37,42,40,57,97,79,66,56,68,68,56,53,28,50,53,46,41,71,63,38,86,87,49,47,70,69,58,30,44,51,40,48,49,40,8,65,74,50,48,39,28,56,72,51,74,35,48,58,72,56,26,54,51,46,23,49,53,38,40,73,71,73,35,56,44,46,66,46,78,58,108,134,86,79,77,77,76,74,75,74,75,71,74,72,72,78,76,71,41,17,34,21,35,37,44,41,58,96,78,66,56,69,67,57,54,29,50,50,45,40,70,63,38,86,87,48,47,69,69,56,28,45,51,39,47,50,40,7,64,73,49,48,40,28,57,74,49,74,34,49,57,71,56,27,53,50,46,22,49,52,38,39,73,71,74,36,56,45,46,66,46,76,56,110

InterPro domains:
  IPR003769 Adaptor protein ClpS, core [PF02617] (15-84)
  IPR014719 Ribosomal protein bL12, C-terminal/adaptor protein ClpS-like [G3DSA:3.30.1390.10] (1-92)
  IPR014719 Ribosomal protein bL12, C-terminal/adaptor protein ClpS-like [SSF54736] (12-92)
  IPR022935 ATP-dependent Clp protease adaptor protein ClpS [MF_00302] (2-93)
  IPR022935 ATP-dependent Clp protease adaptor protein ClpS [PTHR33473] (3-92)